Protein AF-A0A3P8J2L5-F1 (afdb_monomer)

Secondary structure (DSSP, 8-state):
----PPPPPPP-PPPP-------PPPHHHHHHHHHHHH------PPPPPPP------PPP--SEEEEESS-TTT---EEEE-HHHHH-HHHHHHTT--EEEEEETT------SEEPTT--TTSPP-EE-SSEEEEEEE-SSS---HHHHHHHHHHHHHHHHPPPPS-TT-------EEESSTHHHHT-----GGGT-TT---S--SHHHHHHHHHHHTT--GGGTTTTT-HHHHHHHHHHHHHHHHHHHHHHHH--

Organism: Raoultella terrigena (NCBI:txid577)

Nearest PDB structures (foldseek):
  4woh-assembly1_A  TM=5.699E-01  e=3.615E-04  Homo sapiens
  7c8s-assembly1_A  TM=5.791E-01  e=4.633E-04  Homo sapiens
  1g4w-assembly1_R  TM=4.884E-01  e=4.799E-01  Salmonella enterica subsp. enterica serovar Typhimurium
  7eoz-assembly1_A  TM=2.178E-01  e=3.712E+00  Oryza sativa Japonica Group

Mean predicted aligned error: 14.68 Å

pLDDT: mean 71.82, std 20.0, range [26.52, 94.19]

Foldseek 3Di:
DDDDDDDDDDDDDDDDPPPPDPPDDDPVVVVVVCCVVPVPDPDDPPDPDDPDDDDDPDDDWDQKFWLDACNDPQNATEIEGALVCVQDPVNCVVRLPAAEEEAAQPDDHDFCPDFDPPDDPVDDTDDDGSHHYHYLHDDLDDDDDLVSLLVVLVVVVCLSVDQDDPDPRCVGGTGYYYYNADSVLLNPDPPPVVVPDPDDPDPRPDSVSSQVSCCVRRVPDPSCSCSHRPPNVVVSSVSSVVVVVVVVVVVVVVVD

Radius of gyration: 29.71 Å; Cα contacts (8 Å, |Δi|>4): 296; chains: 1; bounding box: 86×38×103 Å

Sequence (256 aa):
MKQAARPAAFPIMPRPFSAVFPCWPPRRVLADKLSRATGIPLAAAPLPAAAEKSPTARYPRPPVSLIAEDFPGWGMNIYIGDSKGVSDTAQLAEHDIGIVINCAVNLDIDWVTMPEPGVAAHQLSHGSGPVRYYKLGLVDGDGNAPEMLHAGYQLMRSALLQQIPDKASYRNRKRGIFSSTVAAAAAARWRWWPIYAPGMPGTFPTLDDAIALIRDKRQLHPQEWYETPKPSLTRLAEYAIIRERAIATAEQHHEQ

Structure (mmCIF, N/CA/C/O backbone):
data_AF-A0A3P8J2L5-F1
#
_entry.id   AF-A0A3P8J2L5-F1
#
loop_
_atom_site.group_PDB
_atom_site.id
_atom_site.type_symbol
_atom_site.label_atom_id
_atom_site.label_alt_id
_atom_site.label_comp_id
_atom_site.label_asym_id
_atom_site.label_entity_id
_atom_site.label_seq_id
_atom_site.pdbx_PDB_ins_code
_atom_site.Cartn_x
_atom_site.Cartn_y
_atom_site.Cartn_z
_atom_site.occupancy
_atom_site.B_iso_or_equiv
_atom_site.auth_seq_id
_atom_site.auth_comp_id
_atom_site.auth_asym_id
_atom_site.auth_atom_id
_atom_site.pdbx_PDB_model_num
ATOM 1 N N . MET A 1 1 ? 41.279 -18.017 -80.750 1.00 45.78 1 MET A N 1
ATOM 2 C CA . MET A 1 1 ? 42.634 -18.448 -80.338 1.00 45.78 1 MET A CA 1
ATOM 3 C C . MET A 1 1 ? 43.532 -17.231 -80.186 1.00 45.78 1 MET A C 1
ATOM 5 O O . MET A 1 1 ? 43.921 -16.655 -81.189 1.00 45.78 1 MET A O 1
ATOM 9 N N . LYS A 1 2 ? 43.808 -16.826 -78.944 1.00 38.47 2 LYS A N 1
ATOM 10 C CA . LYS A 1 2 ? 45.023 -16.118 -78.510 1.00 38.47 2 LYS A CA 1
ATOM 11 C C . LYS A 1 2 ? 45.034 -16.188 -76.981 1.00 38.47 2 LYS A C 1
ATOM 13 O O . LYS A 1 2 ? 44.220 -15.566 -76.311 1.00 38.47 2 LYS A O 1
ATOM 18 N N . GLN A 1 3 ? 45.878 -17.082 -76.481 1.00 35.38 3 GLN A N 1
ATOM 19 C CA . GLN A 1 3 ? 46.202 -17.290 -75.075 1.00 35.38 3 GLN A CA 1
ATOM 20 C C . GLN A 1 3 ? 47.024 -16.083 -74.609 1.00 35.38 3 GLN A C 1
ATOM 22 O O . GLN A 1 3 ? 48.027 -15.757 -75.241 1.00 35.38 3 GLN A O 1
ATOM 27 N N . ALA A 1 4 ? 46.611 -15.426 -73.528 1.00 38.47 4 ALA A N 1
ATOM 28 C CA . ALA A 1 4 ? 47.435 -14.453 -72.820 1.00 38.47 4 ALA A CA 1
ATOM 29 C C . ALA A 1 4 ? 47.525 -14.878 -71.354 1.00 38.47 4 ALA A C 1
ATOM 31 O O . ALA A 1 4 ? 46.522 -15.187 -70.709 1.00 38.47 4 ALA A O 1
ATOM 32 N N . ALA A 1 5 ? 48.766 -14.989 -70.901 1.00 40.44 5 ALA A N 1
ATOM 33 C CA . ALA A 1 5 ? 49.194 -15.640 -69.681 1.00 40.44 5 ALA A CA 1
ATOM 34 C C . ALA A 1 5 ? 48.732 -14.917 -68.408 1.00 40.44 5 ALA A C 1
ATOM 36 O O . ALA A 1 5 ? 48.727 -13.690 -68.323 1.00 40.44 5 ALA A O 1
ATOM 37 N N . ARG A 1 6 ? 48.407 -15.724 -67.394 1.00 44.28 6 ARG A N 1
ATOM 38 C CA . ARG A 1 6 ? 48.275 -15.314 -65.993 1.00 44.28 6 ARG A CA 1
ATOM 39 C C . ARG A 1 6 ? 49.655 -14.914 -65.450 1.00 44.28 6 ARG A C 1
ATOM 41 O O . ARG A 1 6 ? 50.584 -15.706 -65.616 1.00 44.28 6 ARG A O 1
ATOM 48 N N . PRO A 1 7 ? 49.815 -13.771 -64.762 1.00 41.78 7 PRO A N 1
ATOM 49 C CA . PRO A 1 7 ? 51.026 -13.523 -63.997 1.00 41.78 7 PRO A CA 1
ATOM 50 C C . PRO A 1 7 ? 51.029 -14.344 -62.700 1.00 41.78 7 PRO A C 1
ATOM 52 O O . PRO A 1 7 ? 49.993 -14.610 -62.088 1.00 41.78 7 PRO A O 1
ATOM 55 N N . ALA A 1 8 ? 52.235 -14.782 -62.351 1.00 39.38 8 ALA A N 1
ATOM 56 C CA . ALA A 1 8 ? 52.570 -15.748 -61.321 1.00 39.38 8 ALA A CA 1
ATOM 57 C C . ALA A 1 8 ? 52.197 -15.304 -59.896 1.00 39.38 8 ALA A C 1
ATOM 59 O O . ALA A 1 8 ? 52.298 -14.134 -59.529 1.00 39.38 8 ALA A O 1
ATOM 60 N N . ALA A 1 9 ? 51.813 -16.295 -59.091 1.00 37.41 9 ALA A N 1
ATOM 61 C CA . ALA A 1 9 ? 51.615 -16.179 -57.657 1.00 37.41 9 ALA A CA 1
ATOM 62 C C . ALA A 1 9 ? 52.953 -15.893 -56.953 1.00 37.41 9 ALA A C 1
ATOM 64 O O . ALA A 1 9 ? 53.902 -16.668 -57.065 1.00 37.41 9 ALA A O 1
ATOM 65 N N . PHE A 1 10 ? 53.013 -14.785 -56.215 1.00 35.09 10 PHE A N 1
ATOM 66 C CA . PHE A 1 10 ? 54.087 -14.510 -55.263 1.00 35.09 10 PHE A CA 1
ATOM 67 C C . PHE A 1 10 ? 53.886 -15.338 -53.980 1.00 35.09 10 PHE A C 1
ATOM 69 O O . PHE A 1 10 ? 52.746 -15.490 -53.530 1.00 35.09 10 PHE A O 1
ATOM 76 N N . PRO A 1 11 ? 54.961 -15.859 -53.361 1.00 36.72 11 PRO A N 1
ATOM 77 C CA . PRO A 1 11 ? 54.860 -16.659 -52.149 1.00 36.72 11 PRO A CA 1
ATOM 78 C C . PRO A 1 11 ? 54.484 -15.778 -50.950 1.00 36.72 11 PRO A C 1
ATOM 80 O O . PRO A 1 11 ? 55.189 -14.830 -50.602 1.00 36.72 11 PRO A O 1
ATOM 83 N N . ILE A 1 12 ? 53.370 -16.112 -50.299 1.00 41.34 12 ILE A N 1
ATOM 84 C CA . ILE A 1 12 ? 52.959 -15.528 -49.020 1.00 41.34 12 ILE A CA 1
ATOM 85 C C . ILE A 1 12 ? 53.832 -16.164 -47.930 1.00 41.34 12 ILE A C 1
ATOM 87 O O . ILE A 1 12 ? 53.554 -17.267 -47.466 1.00 41.34 12 ILE A O 1
ATOM 91 N N . MET A 1 13 ? 54.906 -15.481 -47.528 1.00 36.00 13 MET A N 1
ATOM 92 C CA . MET A 1 13 ? 55.553 -15.747 -46.240 1.00 36.00 13 MET A CA 1
ATOM 93 C C . MET A 1 13 ? 54.738 -15.104 -45.106 1.00 36.00 13 MET A C 1
ATOM 95 O O . MET A 1 13 ? 54.254 -13.978 -45.271 1.00 36.00 13 MET A O 1
ATOM 99 N N . PRO A 1 14 ? 54.614 -15.758 -43.937 1.00 37.88 14 PRO A N 1
ATOM 100 C CA . PRO A 1 14 ? 53.919 -15.184 -42.797 1.00 37.88 14 PRO A CA 1
ATOM 101 C C . PRO A 1 14 ? 54.774 -14.063 -42.196 1.00 37.88 14 PRO A C 1
ATOM 103 O O . PRO A 1 14 ? 55.879 -14.294 -41.708 1.00 37.88 14 PRO A O 1
ATOM 106 N N . ARG A 1 15 ? 54.268 -12.827 -42.224 1.00 36.34 15 ARG A N 1
ATOM 107 C CA . ARG A 1 15 ? 54.829 -11.740 -41.414 1.00 36.34 15 ARG A CA 1
ATOM 108 C C . ARG A 1 15 ? 54.311 -11.887 -39.979 1.00 36.34 15 ARG A C 1
ATOM 110 O O . ARG A 1 15 ? 53.101 -12.049 -39.811 1.00 36.34 15 ARG A O 1
ATOM 117 N N . PRO A 1 16 ? 55.163 -11.800 -38.945 1.00 36.53 16 PRO A N 1
ATOM 118 C CA . PRO A 1 16 ? 54.684 -11.736 -37.574 1.00 36.53 16 PRO A CA 1
ATOM 119 C C . PRO A 1 16 ? 53.906 -10.429 -37.373 1.00 36.53 16 PRO A C 1
ATOM 121 O O . PRO A 1 16 ? 54.414 -9.334 -37.616 1.00 36.53 16 PRO A O 1
ATOM 124 N N . PHE A 1 17 ? 52.652 -10.558 -36.947 1.00 37.56 17 PHE A N 1
ATOM 125 C CA . PHE A 1 17 ? 51.811 -9.453 -36.500 1.00 37.56 17 PHE A CA 1
ATOM 126 C C . PHE A 1 17 ? 52.422 -8.868 -35.215 1.00 37.56 17 PHE A C 1
ATOM 128 O O . PHE A 1 17 ? 52.184 -9.362 -34.119 1.00 37.56 17 PHE A O 1
ATOM 135 N N . SER A 1 18 ? 53.234 -7.821 -35.345 1.00 40.84 18 SER A N 1
ATOM 136 C CA . SER A 1 18 ? 53.554 -6.917 -34.238 1.00 40.84 18 SER A CA 1
ATOM 137 C C . SER A 1 18 ? 52.686 -5.675 -34.400 1.00 40.84 18 SER A C 1
ATOM 139 O O . SER A 1 18 ? 53.088 -4.674 -34.994 1.00 40.84 18 SER A O 1
ATOM 141 N N . ALA A 1 19 ? 51.439 -5.771 -33.941 1.00 36.69 19 ALA A N 1
ATOM 142 C CA . ALA A 1 19 ? 50.624 -4.592 -33.707 1.00 36.69 19 ALA A CA 1
ATOM 143 C C . ALA A 1 19 ? 51.120 -3.957 -32.404 1.00 36.69 19 ALA A C 1
ATOM 145 O O . ALA A 1 19 ? 50.827 -4.437 -31.309 1.00 36.69 19 ALA A O 1
ATOM 146 N N . VAL A 1 20 ? 51.906 -2.890 -32.532 1.00 37.56 20 VAL A N 1
ATOM 147 C CA . VAL A 1 20 ? 52.222 -1.992 -31.422 1.00 37.56 20 VAL A CA 1
ATOM 148 C C . VAL A 1 20 ? 50.912 -1.318 -31.015 1.00 37.56 20 VAL A C 1
ATOM 150 O O . VAL A 1 20 ? 50.476 -0.349 -31.631 1.00 37.56 20 VAL A O 1
ATOM 153 N N . PHE A 1 21 ? 50.245 -1.869 -30.003 1.00 35.62 21 PHE A N 1
ATOM 154 C CA . PHE A 1 21 ? 49.168 -1.169 -29.316 1.00 35.62 21 PHE A CA 1
ATOM 155 C C . PHE A 1 21 ? 49.762 0.09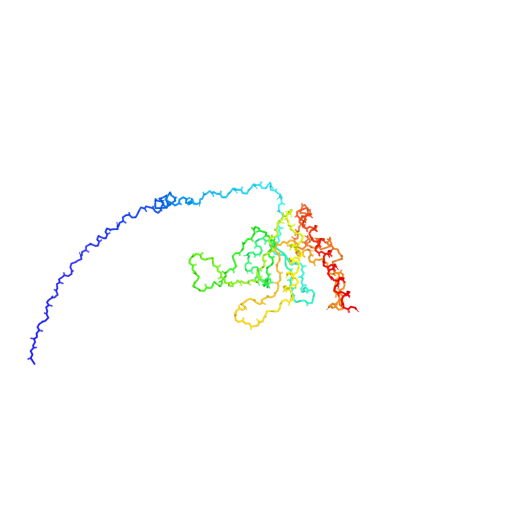4 -28.678 1.00 35.62 21 PHE A C 1
ATOM 157 O O . PHE A 1 21 ? 50.757 -0.019 -27.955 1.00 35.62 21 PHE A O 1
ATOM 164 N N . PRO A 1 22 ? 49.189 1.295 -28.878 1.00 39.75 22 PRO A N 1
ATOM 165 C CA . PRO A 1 22 ? 49.510 2.399 -27.994 1.00 39.75 22 PRO A CA 1
ATOM 166 C C . PRO A 1 22 ? 49.107 1.956 -26.587 1.00 39.75 22 PRO A C 1
ATOM 168 O O . PRO A 1 22 ? 47.957 1.585 -26.347 1.00 39.75 22 PRO A O 1
ATOM 171 N N . CYS A 1 23 ? 50.079 1.916 -25.679 1.00 38.56 23 CYS A N 1
ATOM 172 C CA . CYS A 1 23 ? 49.869 1.559 -24.286 1.00 38.56 23 CYS A CA 1
ATOM 173 C C . CYS A 1 23 ? 48.896 2.581 -23.687 1.00 38.56 23 CYS A C 1
ATOM 175 O O . CYS A 1 23 ? 49.287 3.693 -23.324 1.00 38.56 23 CYS A O 1
ATOM 177 N N . TRP A 1 24 ? 47.602 2.253 -23.667 1.00 39.25 24 TRP A N 1
ATOM 178 C CA . TRP A 1 24 ? 46.630 3.070 -22.963 1.00 39.25 24 TRP A CA 1
ATOM 179 C C . TRP A 1 24 ? 47.016 3.037 -21.486 1.00 39.25 24 TRP A C 1
ATOM 181 O O . TRP A 1 24 ? 47.255 1.952 -20.945 1.00 39.25 24 TRP A O 1
ATOM 191 N N . PRO A 1 25 ? 47.107 4.196 -20.816 1.00 48.09 25 PRO A N 1
ATOM 192 C CA . PRO A 1 25 ? 47.415 4.202 -19.402 1.00 48.09 25 PRO A CA 1
ATOM 193 C C . PRO A 1 25 ? 46.338 3.384 -18.668 1.00 48.09 25 PRO A C 1
ATOM 195 O O . PRO A 1 25 ? 45.173 3.395 -19.085 1.00 48.09 25 PRO A O 1
ATOM 198 N N . PRO A 1 26 ? 46.694 2.653 -17.596 1.00 50.75 26 PRO A N 1
ATOM 199 C CA . PRO A 1 26 ? 45.737 1.835 -16.858 1.00 50.75 26 PRO A CA 1
ATOM 200 C C . PRO A 1 26 ? 44.510 2.682 -16.506 1.00 50.75 26 PRO A C 1
ATOM 202 O O . PRO A 1 26 ? 44.670 3.833 -16.104 1.00 50.75 26 PRO A O 1
ATOM 205 N N . ARG A 1 27 ? 43.291 2.139 -16.676 1.00 51.16 27 ARG A N 1
ATOM 206 C CA . ARG A 1 27 ? 42.001 2.877 -16.643 1.00 51.16 27 ARG A CA 1
ATOM 207 C C . ARG A 1 27 ? 41.858 3.885 -15.487 1.00 51.16 27 ARG A C 1
ATOM 209 O O . ARG A 1 27 ? 41.189 4.899 -15.647 1.00 51.16 27 ARG A O 1
ATOM 216 N N . ARG A 1 28 ? 42.529 3.647 -14.355 1.00 54.56 28 ARG A N 1
ATOM 217 C CA . ARG A 1 28 ? 42.609 4.564 -13.204 1.00 54.56 28 ARG A CA 1
ATOM 218 C C . ARG A 1 28 ? 43.323 5.891 -13.497 1.00 54.56 28 ARG A C 1
ATOM 220 O O . ARG A 1 28 ? 42.862 6.933 -13.061 1.00 54.56 28 ARG A O 1
ATOM 227 N N . VAL A 1 29 ? 44.397 5.882 -14.281 1.00 59.44 29 VAL A N 1
ATOM 228 C CA . VAL A 1 29 ? 45.206 7.077 -14.586 1.00 59.44 29 VAL A CA 1
ATOM 229 C C . VAL A 1 29 ? 44.467 8.031 -15.527 1.00 59.44 29 VAL A C 1
ATOM 231 O O . VAL A 1 29 ? 44.599 9.248 -15.401 1.00 59.44 29 VAL A O 1
ATOM 234 N N . LEU A 1 30 ? 43.672 7.502 -16.465 1.00 62.12 30 LEU A N 1
ATOM 235 C CA . LEU A 1 30 ? 42.822 8.325 -17.330 1.00 62.12 30 LEU A CA 1
ATOM 236 C C . LEU A 1 30 ? 41.669 8.955 -16.532 1.00 62.12 30 LEU A C 1
ATOM 238 O O . LEU A 1 30 ? 41.361 10.130 -16.719 1.00 62.12 30 LEU A O 1
ATOM 242 N N . ALA A 1 31 ? 41.091 8.191 -15.602 1.00 57.84 31 ALA A N 1
ATOM 243 C CA . ALA A 1 31 ? 40.017 8.638 -14.724 1.00 57.84 31 ALA A CA 1
ATOM 244 C C . ALA A 1 31 ? 40.475 9.763 -13.769 1.00 57.84 31 ALA A C 1
ATOM 246 O O . ALA A 1 31 ? 39.812 10.795 -13.677 1.00 57.84 31 ALA A O 1
ATOM 247 N N . ASP A 1 32 ? 41.656 9.637 -13.154 1.00 61.88 32 ASP A N 1
ATOM 248 C CA . ASP A 1 32 ? 42.221 10.677 -12.279 1.00 61.88 32 ASP A CA 1
ATOM 249 C C . ASP A 1 32 ? 42.536 11.978 -13.027 1.00 61.88 32 ASP A C 1
ATOM 251 O O . ASP A 1 32 ? 42.323 13.075 -12.503 1.00 61.88 32 ASP A O 1
ATOM 255 N N . LYS A 1 33 ? 43.021 11.879 -14.272 1.00 71.00 33 LYS A N 1
ATOM 256 C CA . LYS A 1 33 ? 43.271 13.056 -15.117 1.00 71.00 33 LYS A CA 1
ATOM 257 C C . LYS A 1 33 ? 41.973 13.770 -15.497 1.00 71.00 33 LYS A C 1
ATOM 259 O O . LYS A 1 33 ? 41.943 14.997 -15.461 1.00 71.00 33 LYS A O 1
ATOM 264 N N . LEU A 1 34 ? 40.907 13.027 -15.805 1.00 61.75 34 LEU A N 1
ATOM 265 C CA . LEU A 1 34 ? 39.588 13.599 -16.095 1.00 61.75 34 LEU A CA 1
ATOM 266 C C . LEU A 1 34 ? 38.965 14.275 -14.866 1.00 61.75 34 LEU A C 1
ATOM 268 O O . LEU A 1 34 ? 38.455 15.386 -14.983 1.00 61.75 34 LEU A O 1
ATOM 272 N N . SER A 1 35 ? 39.053 13.644 -13.693 1.00 65.88 35 SER A N 1
ATOM 273 C CA . SER A 1 35 ? 38.568 14.199 -12.419 1.00 65.88 35 SER A CA 1
ATOM 274 C C . SER A 1 35 ? 39.226 15.550 -12.107 1.00 65.88 35 SER A C 1
ATOM 276 O O . SER A 1 35 ? 38.545 16.541 -11.847 1.00 65.88 35 SER A O 1
ATOM 278 N N . ARG A 1 36 ? 40.555 15.644 -12.259 1.00 69.25 36 ARG A N 1
ATOM 279 C CA . ARG A 1 36 ? 41.297 16.903 -12.055 1.00 69.25 36 ARG A CA 1
ATOM 280 C C . ARG A 1 36 ? 40.993 17.971 -13.104 1.00 69.25 36 ARG A C 1
ATOM 282 O O . ARG A 1 36 ? 40.958 19.145 -12.762 1.00 69.25 36 ARG A O 1
ATOM 289 N N . ALA A 1 37 ? 40.797 17.580 -14.363 1.00 70.25 37 ALA A N 1
ATOM 290 C CA . ALA A 1 37 ? 40.530 18.520 -15.451 1.00 70.25 37 ALA A CA 1
ATOM 291 C C . ALA A 1 37 ? 39.102 19.090 -15.419 1.00 70.25 37 ALA A C 1
ATOM 293 O O . ALA A 1 37 ? 38.878 20.196 -15.898 1.00 70.25 37 ALA A O 1
ATOM 294 N N . THR A 1 38 ? 38.143 18.337 -14.874 1.00 72.12 38 THR A N 1
ATOM 295 C CA . THR A 1 38 ? 36.716 18.705 -14.876 1.00 72.12 38 THR A CA 1
ATOM 296 C C . THR A 1 38 ? 36.209 19.200 -13.524 1.00 72.12 38 THR A C 1
ATOM 298 O O . THR A 1 38 ? 35.130 19.779 -13.461 1.00 72.12 38 THR A O 1
ATOM 301 N N . GLY A 1 39 ? 36.957 18.970 -12.439 1.00 57.00 39 GLY A N 1
ATOM 302 C CA . GLY A 1 39 ? 36.522 19.295 -11.078 1.00 57.00 39 GLY A CA 1
ATOM 303 C C . GLY A 1 39 ? 35.388 18.403 -10.560 1.00 57.00 39 GLY A C 1
ATOM 304 O O . GLY A 1 39 ? 34.843 18.678 -9.495 1.00 57.00 39 GLY A O 1
ATOM 305 N N . ILE A 1 40 ? 35.029 17.340 -11.290 1.00 57.62 40 ILE A N 1
ATOM 306 C CA . ILE A 1 40 ? 33.980 16.394 -10.907 1.00 57.62 40 ILE A CA 1
ATOM 307 C C . ILE A 1 40 ? 34.638 15.232 -10.147 1.00 57.62 40 ILE A C 1
ATOM 309 O O . ILE A 1 40 ? 35.383 14.457 -10.755 1.00 57.62 40 ILE A O 1
ATOM 313 N N . PRO A 1 41 ? 34.389 15.074 -8.834 1.00 54.06 41 PRO A N 1
ATOM 314 C CA . PRO A 1 41 ? 34.971 13.980 -8.071 1.00 54.06 41 PRO A CA 1
ATOM 315 C C . PRO A 1 41 ? 34.412 12.633 -8.547 1.00 54.06 41 PRO A C 1
ATOM 317 O O . PRO A 1 41 ? 33.200 12.434 -8.622 1.00 54.06 41 PRO A O 1
ATOM 320 N N . LEU A 1 42 ? 35.300 11.676 -8.823 1.00 56.19 42 LEU A N 1
ATOM 321 C CA . LEU A 1 42 ? 34.930 10.269 -8.989 1.00 56.19 42 LEU A CA 1
ATOM 322 C C . LEU A 1 42 ? 34.524 9.727 -7.613 1.00 56.19 42 LEU A C 1
ATOM 324 O O . LEU A 1 42 ? 35.374 9.411 -6.782 1.00 56.19 42 LEU A O 1
ATOM 328 N N . ALA A 1 43 ? 33.224 9.706 -7.337 1.00 52.03 43 ALA A N 1
ATOM 329 C CA . ALA A 1 43 ? 32.698 9.347 -6.030 1.00 52.03 43 ALA A CA 1
ATOM 330 C C . ALA A 1 43 ? 32.989 7.880 -5.675 1.00 52.03 43 ALA A C 1
ATOM 332 O O . ALA A 1 43 ? 32.485 6.956 -6.309 1.00 52.03 43 ALA A O 1
ATOM 333 N N . ALA A 1 44 ? 33.742 7.687 -4.597 1.00 50.03 44 ALA A N 1
ATOM 334 C CA . ALA A 1 44 ? 33.557 6.574 -3.675 1.00 50.03 44 ALA A CA 1
ATOM 335 C C . ALA A 1 44 ? 33.995 7.013 -2.269 1.00 50.03 44 ALA A C 1
ATOM 337 O O . ALA A 1 44 ? 34.860 6.400 -1.650 1.00 50.03 44 ALA A O 1
ATOM 338 N N . ALA A 1 45 ? 33.410 8.100 -1.758 1.00 45.53 45 ALA A N 1
ATOM 339 C CA . ALA A 1 45 ? 33.223 8.164 -0.316 1.00 45.53 45 ALA A CA 1
ATOM 340 C C . ALA A 1 45 ? 32.120 7.140 -0.002 1.00 45.53 45 ALA A C 1
ATOM 342 O O . ALA A 1 45 ? 31.057 7.219 -0.629 1.00 45.53 45 ALA A O 1
ATOM 343 N N . PRO A 1 46 ? 32.349 6.156 0.885 1.00 46.75 46 PRO A N 1
ATOM 344 C CA . PRO A 1 46 ? 31.264 5.320 1.368 1.00 46.75 46 PRO A CA 1
ATOM 345 C C . PRO A 1 46 ? 30.176 6.252 1.893 1.00 46.75 46 PRO A C 1
ATOM 347 O O . PRO A 1 46 ? 30.479 7.202 2.621 1.00 46.75 46 PRO A O 1
ATOM 350 N N . LEU A 1 47 ? 28.922 5.999 1.511 1.00 45.50 47 LEU A N 1
ATOM 351 C CA . LEU A 1 47 ? 27.789 6.590 2.217 1.00 45.50 47 LEU A CA 1
ATOM 352 C C . LEU A 1 47 ? 28.041 6.387 3.719 1.00 45.50 47 LEU A C 1
ATOM 354 O O . LEU A 1 47 ? 28.479 5.289 4.088 1.00 45.50 47 LEU A O 1
ATOM 358 N N . PRO A 1 48 ? 27.839 7.409 4.572 1.00 41.81 48 PRO A N 1
ATOM 359 C CA . PRO A 1 48 ? 28.025 7.236 6.002 1.00 41.81 48 PRO A CA 1
ATOM 360 C C . PRO A 1 48 ? 27.228 6.005 6.420 1.00 41.81 48 PRO A C 1
ATOM 362 O O . PRO A 1 48 ? 26.039 5.902 6.103 1.00 41.81 48 PRO A O 1
ATOM 365 N N . ALA A 1 49 ? 27.915 5.044 7.044 1.00 50.25 49 ALA A N 1
ATOM 366 C CA . ALA A 1 49 ? 27.270 3.856 7.569 1.00 50.25 49 ALA A CA 1
ATOM 367 C C . ALA A 1 49 ? 26.083 4.335 8.405 1.00 50.25 49 ALA A C 1
ATOM 369 O O . ALA A 1 49 ? 26.249 5.179 9.291 1.00 50.25 49 ALA A O 1
ATOM 370 N N . ALA A 1 50 ? 24.884 3.868 8.051 1.00 49.88 50 ALA A N 1
ATOM 371 C CA . ALA A 1 50 ? 23.696 4.152 8.833 1.00 49.88 50 ALA A CA 1
ATOM 372 C C . ALA A 1 50 ? 24.034 3.821 10.287 1.00 49.88 50 ALA A C 1
ATOM 374 O O . ALA A 1 50 ? 24.514 2.719 10.555 1.00 49.88 50 ALA A O 1
ATOM 375 N N . ALA A 1 51 ? 23.857 4.791 11.188 1.00 43.41 51 ALA A N 1
ATOM 376 C CA . ALA A 1 51 ? 24.134 4.602 12.602 1.00 43.41 51 ALA A CA 1
ATOM 377 C C . ALA A 1 51 ? 23.500 3.281 13.054 1.00 43.41 51 ALA A C 1
ATOM 379 O O . ALA A 1 51 ? 22.302 3.067 12.833 1.00 43.41 51 ALA A O 1
ATOM 380 N N . GLU A 1 52 ? 24.314 2.384 13.615 1.00 35.69 52 GLU A N 1
ATOM 381 C CA . GLU A 1 52 ? 23.848 1.096 14.115 1.00 35.69 52 GLU A CA 1
ATOM 382 C C . GLU A 1 52 ? 22.786 1.358 15.184 1.00 35.69 52 GLU A C 1
ATOM 384 O O . GLU A 1 52 ? 23.078 1.751 16.314 1.00 35.69 52 GLU A O 1
ATOM 389 N N . LYS A 1 53 ? 21.516 1.175 14.809 1.00 41.22 53 LYS A N 1
ATOM 390 C CA . LYS A 1 53 ? 20.436 1.053 15.782 1.00 41.22 53 LYS A CA 1
ATOM 391 C C . LYS A 1 53 ? 20.769 -0.156 16.643 1.00 41.22 53 LYS A C 1
ATOM 393 O O . LYS A 1 53 ? 20.953 -1.249 16.107 1.00 41.22 53 LYS A O 1
ATOM 398 N N . SER A 1 54 ? 20.833 0.046 17.959 1.00 40.12 54 SER A N 1
ATOM 399 C CA . SER A 1 54 ? 20.929 -1.039 18.935 1.00 40.12 54 SER A CA 1
ATOM 400 C C . SER A 1 54 ? 19.936 -2.147 18.563 1.00 40.12 54 SER A C 1
ATOM 402 O O . SER A 1 54 ? 18.810 -1.816 18.176 1.00 40.12 54 SER A O 1
ATOM 404 N N . PRO A 1 55 ? 20.325 -3.432 18.623 1.00 43.69 55 PRO A N 1
ATOM 405 C CA . PRO A 1 55 ? 19.485 -4.516 18.142 1.00 43.69 55 PRO A CA 1
ATOM 406 C C . PRO A 1 55 ? 18.264 -4.645 19.053 1.00 43.69 55 PRO A C 1
ATOM 408 O O . PRO A 1 55 ? 18.296 -5.327 20.074 1.00 43.69 55 PRO A O 1
ATOM 411 N N . THR A 1 56 ? 17.167 -3.986 18.689 1.00 58.03 56 THR A N 1
ATOM 412 C CA . THR A 1 56 ? 15.848 -4.393 19.152 1.00 58.03 56 THR A CA 1
ATOM 413 C C . THR A 1 56 ? 15.623 -5.803 18.628 1.00 58.03 56 THR A C 1
ATOM 415 O O . THR A 1 56 ? 15.800 -6.070 17.436 1.00 58.03 56 THR A O 1
ATOM 418 N N . ALA A 1 57 ? 15.313 -6.732 19.532 1.00 63.62 57 ALA A N 1
ATOM 419 C CA . ALA A 1 57 ? 15.006 -8.109 19.179 1.00 63.62 57 ALA A CA 1
ATOM 420 C C . ALA A 1 57 ? 13.875 -8.111 18.139 1.00 63.62 57 ALA A C 1
ATOM 422 O O . ALA A 1 57 ? 12.734 -7.781 18.453 1.00 63.62 57 ALA A O 1
ATOM 423 N N . ARG A 1 58 ? 14.206 -8.423 16.881 1.00 70.06 58 ARG A N 1
ATOM 424 C CA . ARG A 1 58 ? 13.222 -8.563 15.806 1.00 70.06 58 ARG A CA 1
ATOM 425 C C . ARG A 1 58 ? 12.730 -9.993 15.787 1.00 70.06 58 ARG A C 1
ATOM 427 O O . ARG A 1 58 ? 13.522 -10.919 15.608 1.00 70.06 58 ARG A O 1
ATOM 434 N N . TYR A 1 59 ? 11.426 -10.155 15.941 1.00 83.12 59 TYR A N 1
ATOM 435 C CA . TYR A 1 59 ? 10.794 -11.463 15.913 1.00 83.12 59 TYR A CA 1
ATOM 436 C C . TYR A 1 59 ? 10.551 -11.893 14.457 1.00 83.12 59 TYR A C 1
ATOM 438 O O . TYR A 1 59 ? 10.202 -11.052 13.618 1.00 83.12 59 TYR A O 1
ATOM 446 N N . PRO A 1 60 ? 10.774 -13.176 14.115 1.00 85.56 60 PRO A N 1
ATOM 447 C CA . PRO A 1 60 ? 10.517 -13.671 12.770 1.00 85.56 60 PRO A CA 1
ATOM 448 C C . PRO A 1 60 ? 9.023 -13.559 12.452 1.00 85.56 60 PRO A C 1
ATOM 450 O O . PRO A 1 60 ? 8.176 -13.854 13.289 1.00 85.56 60 PRO A O 1
ATOM 453 N N . ARG A 1 61 ? 8.709 -13.140 11.227 1.00 85.06 61 ARG A N 1
ATOM 454 C CA . ARG A 1 61 ? 7.343 -13.020 10.708 1.00 85.06 61 ARG A CA 1
ATOM 455 C C . ARG A 1 61 ? 7.332 -13.290 9.206 1.00 85.06 61 ARG A C 1
ATOM 457 O O . ARG A 1 61 ? 8.371 -13.102 8.564 1.00 85.06 61 ARG A O 1
ATOM 464 N N . PRO A 1 62 ? 6.188 -13.695 8.632 1.00 87.31 62 PRO A N 1
ATOM 465 C CA . PRO A 1 62 ? 6.065 -13.860 7.191 1.00 87.31 62 PRO A CA 1
ATOM 466 C C . PRO A 1 62 ? 6.460 -12.573 6.442 1.00 87.31 62 PRO A C 1
ATOM 468 O O . PRO A 1 62 ? 6.111 -11.476 6.895 1.00 87.31 62 PRO A O 1
ATOM 471 N N . PRO A 1 63 ? 7.160 -12.659 5.299 1.00 88.00 63 PRO A N 1
ATOM 472 C CA . PRO A 1 63 ? 7.494 -11.478 4.498 1.00 88.00 63 PRO A CA 1
ATOM 473 C C . PRO A 1 63 ? 6.246 -10.823 3.887 1.00 88.00 63 PRO A C 1
ATOM 475 O O . PRO A 1 63 ? 6.210 -9.603 3.732 1.00 88.00 63 PRO A O 1
ATOM 478 N N . VAL A 1 64 ? 5.194 -11.612 3.640 1.00 89.75 64 VAL A N 1
ATOM 479 C CA . VAL A 1 64 ? 3.868 -11.178 3.187 1.00 89.75 64 VAL A CA 1
ATOM 480 C C . VAL A 1 64 ? 2.809 -11.819 4.084 1.00 89.75 64 VAL A C 1
ATOM 482 O O . VAL A 1 64 ? 2.862 -13.016 4.355 1.00 89.75 64 VAL A O 1
ATOM 485 N N . SER A 1 65 ? 1.851 -11.024 4.554 1.00 88.62 65 SER A N 1
ATOM 486 C CA . SER A 1 65 ? 0.709 -11.465 5.357 1.00 88.62 65 SER A CA 1
ATOM 487 C C . SER A 1 65 ? -0.592 -11.056 4.688 1.00 88.62 65 SER A C 1
ATOM 489 O O . SER A 1 65 ? -0.773 -9.894 4.323 1.00 88.62 65 SER A O 1
ATOM 491 N N . LEU A 1 66 ? -1.521 -11.998 4.592 1.00 90.00 66 LEU A N 1
ATOM 492 C CA . LEU A 1 66 ? -2.894 -11.749 4.177 1.00 90.00 66 LEU A CA 1
ATOM 493 C C . LEU A 1 66 ? -3.663 -11.043 5.297 1.00 90.00 66 LEU A C 1
ATOM 495 O O . LEU A 1 66 ? -3.695 -11.515 6.433 1.00 90.00 66 LEU A O 1
ATOM 499 N N . ILE A 1 67 ? -4.267 -9.903 4.976 1.00 84.56 67 ILE A N 1
ATOM 500 C CA . ILE A 1 67 ? -5.034 -9.082 5.919 1.00 84.56 67 ILE A CA 1
ATOM 501 C C . ILE A 1 67 ? -6.529 -9.301 5.734 1.00 84.56 67 ILE A C 1
ATOM 503 O O . ILE A 1 67 ? -7.246 -9.487 6.715 1.00 84.56 67 ILE A O 1
ATOM 507 N N . ALA A 1 68 ? -6.980 -9.297 4.481 1.00 81.25 68 ALA A N 1
ATOM 508 C CA . ALA A 1 68 ? -8.370 -9.519 4.119 1.00 81.25 68 ALA A CA 1
ATOM 509 C C . ALA A 1 68 ? -8.445 -10.378 2.857 1.00 81.25 68 ALA A C 1
ATOM 511 O O . ALA A 1 68 ? -7.816 -10.059 1.845 1.00 81.25 68 ALA A O 1
ATOM 512 N N . GLU A 1 69 ? -9.214 -11.455 2.945 1.00 83.69 69 GLU A N 1
ATOM 513 C CA . GLU A 1 69 ? -9.628 -12.277 1.810 1.00 83.69 69 GLU A CA 1
ATOM 514 C C . GLU A 1 69 ? -10.882 -11.694 1.182 1.00 83.69 69 GLU A C 1
ATOM 516 O O . GLU A 1 69 ? -11.690 -11.111 1.907 1.00 83.69 69 GLU A O 1
ATOM 521 N N . ASP A 1 70 ? -11.011 -11.857 -0.140 1.00 78.12 70 ASP A N 1
ATOM 522 C CA . ASP A 1 70 ? -12.170 -11.427 -0.933 1.00 78.12 70 ASP A CA 1
ATOM 523 C C . ASP A 1 70 ? -12.746 -10.107 -0.416 1.00 78.12 70 ASP A C 1
ATOM 525 O O . ASP A 1 70 ? -13.872 -10.036 0.080 1.00 78.12 70 ASP A O 1
ATOM 529 N N . PHE A 1 71 ? -11.893 -9.075 -0.433 1.00 72.25 71 PHE A N 1
ATOM 530 C CA . PHE A 1 71 ? -12.179 -7.791 0.181 1.00 72.25 71 PHE A CA 1
ATOM 531 C C . PHE A 1 71 ? -13.588 -7.355 -0.236 1.00 72.25 71 PHE A C 1
ATOM 533 O O . PHE A 1 71 ? -13.811 -7.161 -1.441 1.00 72.25 71 PHE A O 1
ATOM 540 N N . PRO A 1 72 ? -14.542 -7.272 0.715 1.00 64.25 72 PRO A N 1
ATOM 541 C CA . PRO A 1 72 ? -15.955 -7.423 0.398 1.00 64.25 72 PRO A CA 1
ATOM 542 C C . PRO A 1 72 ? -16.417 -6.536 -0.758 1.00 64.25 72 PRO A C 1
ATOM 544 O O . PRO A 1 72 ? -16.251 -5.315 -0.734 1.00 64.25 72 PRO A O 1
ATOM 547 N N . GLY A 1 73 ? -16.987 -7.170 -1.784 1.00 67.69 73 GLY A N 1
ATOM 548 C CA . GLY A 1 73 ? -17.512 -6.501 -2.977 1.00 67.69 73 GLY A CA 1
ATOM 549 C C . GLY A 1 73 ? -16.501 -6.252 -4.101 1.00 67.69 73 GLY A C 1
ATOM 550 O O . GLY A 1 73 ? -16.898 -5.732 -5.142 1.00 67.69 73 GLY A O 1
ATOM 551 N N . TRP A 1 74 ? -15.228 -6.631 -3.937 1.00 73.31 74 TRP A N 1
ATOM 552 C CA . TRP A 1 74 ? -14.180 -6.367 -4.932 1.00 73.31 74 TRP A CA 1
ATOM 553 C C . TRP A 1 74 ? -13.530 -7.608 -5.545 1.00 73.31 74 TRP A C 1
ATOM 555 O O . TRP A 1 74 ? -12.917 -7.473 -6.610 1.00 73.31 74 TRP A O 1
ATOM 565 N N . GLY A 1 75 ? -13.662 -8.798 -4.945 1.00 76.88 75 GLY A N 1
ATOM 566 C CA . GLY A 1 75 ? -13.016 -10.005 -5.475 1.00 76.88 75 GLY A CA 1
ATOM 567 C C . GLY A 1 75 ? -11.491 -9.948 -5.376 1.00 76.88 75 GLY A C 1
ATOM 568 O O . GLY A 1 75 ? -10.803 -10.450 -6.261 1.00 76.88 75 GLY A O 1
ATOM 569 N N . MET A 1 76 ? -10.947 -9.233 -4.384 1.00 81.00 76 MET A N 1
ATOM 570 C CA . MET A 1 76 ? -9.516 -8.923 -4.286 1.00 81.00 76 MET A CA 1
ATOM 571 C C . MET A 1 76 ? -8.991 -9.180 -2.879 1.00 81.00 76 MET A C 1
ATOM 573 O O . MET A 1 76 ? -9.563 -8.701 -1.910 1.00 81.00 76 MET A O 1
ATOM 577 N N . ASN A 1 77 ? -7.850 -9.851 -2.762 1.00 86.69 77 ASN A N 1
ATOM 578 C CA . ASN A 1 77 ? -7.166 -10.008 -1.481 1.00 86.69 77 ASN A CA 1
ATOM 579 C C . ASN A 1 77 ? -6.301 -8.777 -1.164 1.00 86.69 77 ASN A C 1
ATOM 581 O O . ASN A 1 77 ? -5.729 -8.153 -2.069 1.00 86.69 77 ASN A O 1
ATOM 585 N N . ILE A 1 78 ? -6.191 -8.448 0.126 1.00 86.50 78 ILE A N 1
ATOM 586 C CA . ILE A 1 78 ? -5.326 -7.383 0.648 1.00 86.50 78 ILE A CA 1
ATOM 587 C C . ILE A 1 78 ? -4.192 -7.995 1.460 1.00 86.50 78 ILE A C 1
ATOM 589 O O . ILE A 1 78 ? -4.431 -8.697 2.444 1.00 86.50 78 ILE A O 1
ATOM 593 N N . TYR A 1 79 ? -2.963 -7.650 1.094 1.00 89.12 79 TYR A N 1
ATOM 594 C CA . TYR A 1 79 ? -1.746 -8.109 1.750 1.00 89.12 79 TYR A CA 1
ATOM 595 C C . TYR A 1 79 ? -0.942 -6.947 2.342 1.00 89.12 79 TYR A C 1
ATOM 597 O O . TYR A 1 79 ? -0.933 -5.837 1.803 1.00 89.12 79 TYR A O 1
ATOM 605 N N . ILE A 1 80 ? -0.216 -7.222 3.426 1.00 87.50 80 ILE A N 1
ATOM 606 C CA . ILE A 1 80 ? 0.816 -6.338 3.981 1.00 87.50 80 ILE A CA 1
ATOM 607 C C . ILE A 1 80 ? 2.117 -7.117 4.123 1.00 87.50 80 ILE A C 1
ATOM 609 O O . ILE A 1 80 ? 2.113 -8.255 4.588 1.00 87.50 80 ILE A O 1
ATOM 613 N N . GLY A 1 81 ? 3.242 -6.490 3.805 1.00 84.88 81 GLY A N 1
ATOM 614 C CA . GLY A 1 81 ? 4.551 -7.107 3.987 1.00 84.88 81 GLY A CA 1
ATOM 615 C C . GLY A 1 81 ? 5.668 -6.101 4.196 1.00 84.88 81 GLY A C 1
ATOM 616 O O . GLY A 1 81 ? 5.422 -4.911 4.380 1.00 84.88 81 GLY A O 1
ATOM 617 N N . ASP A 1 82 ? 6.897 -6.602 4.209 1.00 86.00 82 ASP A N 1
ATOM 618 C CA . ASP A 1 82 ? 8.107 -5.792 4.337 1.00 86.00 82 ASP A CA 1
ATOM 619 C C . ASP A 1 82 ? 8.826 -5.613 2.988 1.00 86.00 82 ASP A C 1
ATOM 621 O O . ASP A 1 82 ? 8.307 -5.977 1.929 1.00 86.00 82 ASP A O 1
ATOM 625 N N . SER A 1 83 ? 10.028 -5.027 3.020 1.00 86.88 83 SER A N 1
ATOM 626 C CA . SER A 1 83 ? 10.844 -4.813 1.822 1.00 86.88 83 SER A CA 1
ATOM 627 C C . SER A 1 83 ? 11.223 -6.112 1.104 1.00 86.88 83 SER A C 1
ATOM 629 O O . SER A 1 83 ? 11.396 -6.084 -0.112 1.00 86.88 83 SER A O 1
ATOM 631 N N . LYS A 1 84 ? 11.342 -7.241 1.815 1.00 89.50 84 LYS A N 1
ATOM 632 C CA . LYS A 1 84 ? 11.655 -8.542 1.209 1.00 89.50 84 LYS A CA 1
ATOM 633 C C . LYS A 1 84 ? 10.434 -9.091 0.484 1.00 89.50 84 LYS A C 1
ATOM 635 O O . LYS A 1 84 ? 10.549 -9.453 -0.676 1.00 89.50 84 LYS A O 1
ATOM 640 N N . GLY A 1 85 ? 9.269 -9.061 1.132 1.00 88.69 85 GLY A N 1
ATOM 641 C CA . GLY A 1 85 ? 8.025 -9.534 0.518 1.00 88.69 85 GLY A CA 1
ATOM 642 C C . GLY A 1 85 ? 7.630 -8.734 -0.721 1.00 88.69 85 GLY A C 1
ATOM 643 O O . GLY A 1 85 ? 7.251 -9.299 -1.740 1.00 88.69 85 GLY A O 1
ATOM 644 N N . VAL A 1 86 ? 7.770 -7.406 -0.670 1.00 88.81 86 VAL A N 1
ATOM 645 C CA . VAL A 1 86 ? 7.405 -6.550 -1.807 1.00 88.81 86 VAL A CA 1
ATOM 646 C C . VAL A 1 86 ? 8.390 -6.622 -2.969 1.00 88.81 86 VAL A C 1
ATOM 648 O O . VAL A 1 86 ? 8.018 -6.249 -4.068 1.00 88.81 86 VAL A O 1
ATOM 651 N N . SER A 1 87 ? 9.642 -7.029 -2.758 1.00 90.88 87 SER A N 1
ATOM 652 C CA . SER A 1 87 ? 10.638 -7.108 -3.840 1.00 90.88 87 SER A CA 1
ATOM 653 C C . SER A 1 87 ? 10.742 -8.502 -4.465 1.00 90.88 87 SER A C 1
ATOM 655 O O . SER A 1 87 ? 11.431 -8.673 -5.469 1.00 90.88 87 SER A O 1
ATOM 657 N N . ASP A 1 88 ? 10.029 -9.490 -3.922 1.00 92.81 88 ASP A N 1
ATOM 658 C CA . ASP A 1 88 ? 10.030 -10.862 -4.416 1.00 92.81 88 ASP A CA 1
ATOM 659 C C . ASP A 1 88 ? 8.915 -11.091 -5.447 1.00 92.81 88 ASP A C 1
ATOM 661 O O . ASP A 1 88 ? 7.754 -11.341 -5.125 1.00 92.81 88 ASP A O 1
ATOM 665 N N . THR A 1 89 ? 9.275 -11.041 -6.729 1.00 91.88 89 THR A N 1
ATOM 666 C CA . THR A 1 89 ? 8.317 -11.263 -7.826 1.00 91.88 89 THR A CA 1
ATOM 667 C C . THR A 1 89 ? 7.677 -12.654 -7.832 1.00 91.88 89 THR A C 1
ATOM 669 O O . THR A 1 89 ? 6.549 -12.780 -8.312 1.00 91.88 89 THR A O 1
ATOM 672 N N . ALA A 1 90 ? 8.346 -13.682 -7.298 1.00 92.31 90 ALA A N 1
ATOM 673 C CA . ALA A 1 90 ? 7.781 -15.025 -7.223 1.00 92.31 90 ALA A CA 1
ATOM 674 C C . ALA A 1 90 ? 6.686 -15.073 -6.155 1.00 92.31 90 ALA A C 1
ATOM 676 O O . ALA A 1 90 ? 5.588 -15.554 -6.426 1.00 92.31 90 ALA A O 1
ATOM 677 N N . GLN A 1 91 ? 6.945 -14.472 -4.992 1.00 91.25 91 GLN A N 1
ATOM 678 C CA . GLN A 1 91 ? 5.957 -14.369 -3.923 1.00 91.25 91 GLN A CA 1
ATOM 679 C C . GLN A 1 91 ? 4.747 -13.511 -4.325 1.00 91.25 91 GLN A C 1
ATOM 681 O O . GLN A 1 91 ? 3.602 -13.846 -4.018 1.00 91.25 91 GLN A O 1
ATOM 686 N N . LEU A 1 92 ? 4.977 -12.415 -5.053 1.00 92.06 92 LEU A N 1
ATOM 687 C CA . LEU A 1 92 ? 3.885 -11.600 -5.590 1.00 92.06 92 LEU A CA 1
ATOM 688 C C . LEU A 1 92 ? 3.031 -12.391 -6.585 1.00 92.06 92 LEU A C 1
ATOM 690 O O . LEU A 1 92 ? 1.807 -12.297 -6.547 1.00 92.06 92 LEU A O 1
ATOM 694 N N . ALA A 1 93 ? 3.655 -13.192 -7.451 1.00 91.25 93 ALA A N 1
ATOM 695 C CA . ALA A 1 93 ? 2.935 -14.037 -8.395 1.00 91.25 93 ALA A CA 1
ATOM 696 C C . ALA A 1 93 ? 2.141 -15.158 -7.701 1.00 91.25 93 ALA A C 1
ATOM 698 O O . ALA A 1 93 ? 1.007 -15.411 -8.104 1.00 91.25 93 ALA A O 1
ATOM 699 N N . GLU A 1 94 ? 2.705 -15.787 -6.664 1.00 92.25 94 GLU A N 1
ATOM 700 C CA . GLU A 1 94 ? 2.059 -16.842 -5.867 1.00 92.25 94 GLU A CA 1
ATOM 701 C C . GLU A 1 94 ? 0.749 -16.364 -5.225 1.00 92.25 94 GLU A C 1
ATOM 703 O O . GLU A 1 94 ? -0.248 -17.082 -5.221 1.00 92.25 94 GLU A O 1
ATOM 708 N N . HIS A 1 95 ? 0.728 -15.128 -4.729 1.00 90.75 95 HIS A N 1
ATOM 709 C CA . HIS A 1 95 ? -0.448 -14.520 -4.102 1.00 90.75 95 HIS A CA 1
ATOM 710 C C . HIS A 1 95 ? -1.351 -13.750 -5.083 1.00 90.75 95 HIS A C 1
ATOM 712 O O . HIS A 1 95 ? -2.245 -13.022 -4.652 1.00 90.75 95 HIS A O 1
ATOM 718 N N . ASP A 1 96 ? -1.098 -13.879 -6.388 1.00 90.44 96 ASP A N 1
ATOM 719 C CA . ASP A 1 96 ? -1.759 -13.131 -7.464 1.00 90.44 96 ASP A CA 1
ATOM 720 C C . ASP A 1 96 ? -1.794 -11.608 -7.231 1.00 90.44 96 ASP A C 1
ATOM 722 O O . ASP A 1 96 ? -2.754 -10.906 -7.538 1.00 90.44 96 ASP A O 1
A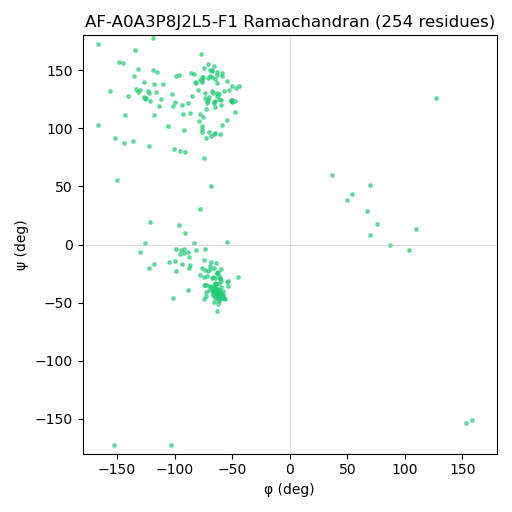TOM 726 N N . ILE A 1 97 ? -0.716 -11.056 -6.676 1.00 91.50 97 ILE A N 1
ATOM 727 C CA . ILE A 1 97 ? -0.602 -9.624 -6.416 1.00 91.50 97 ILE A CA 1
ATOM 728 C C . ILE A 1 97 ? -0.280 -8.900 -7.727 1.00 91.50 97 ILE A C 1
ATOM 730 O O . ILE A 1 97 ? 0.812 -9.013 -8.282 1.00 91.50 97 ILE A O 1
ATOM 734 N N . GLY A 1 98 ? -1.239 -8.106 -8.206 1.00 91.81 98 GLY A N 1
ATOM 735 C CA . GLY A 1 98 ? -1.091 -7.258 -9.393 1.00 91.81 98 GLY A CA 1
ATOM 736 C C . GLY A 1 98 ? -0.794 -5.788 -9.097 1.00 91.81 98 GLY A C 1
ATOM 737 O O . GLY A 1 98 ? -0.423 -5.048 -10.010 1.00 91.81 98 GLY A O 1
ATOM 738 N N . ILE A 1 99 ? -0.976 -5.342 -7.851 1.00 92.88 99 ILE A N 1
ATOM 739 C CA . ILE A 1 99 ? -0.841 -3.943 -7.432 1.00 92.88 99 ILE A CA 1
ATOM 740 C C . ILE A 1 99 ? 0.020 -3.858 -6.175 1.00 92.88 99 ILE A C 1
ATOM 742 O O . ILE A 1 99 ? -0.249 -4.537 -5.188 1.00 92.88 99 ILE A O 1
ATOM 746 N N . VAL A 1 100 ? 1.005 -2.963 -6.186 1.00 93.06 100 VAL A N 1
ATOM 747 C CA . VAL A 1 100 ? 1.855 -2.657 -5.034 1.00 93.06 100 VAL A CA 1
ATOM 748 C C . VAL A 1 100 ? 1.732 -1.178 -4.691 1.00 93.06 100 VAL A C 1
ATOM 750 O O . VAL A 1 100 ? 2.022 -0.317 -5.518 1.00 93.06 100 VAL A O 1
ATOM 753 N N . ILE A 1 101 ? 1.355 -0.886 -3.448 1.00 91.94 101 ILE A N 1
ATOM 754 C CA . ILE A 1 101 ? 1.404 0.456 -2.864 1.00 91.94 101 ILE A CA 1
ATOM 755 C C . ILE A 1 101 ? 2.579 0.494 -1.888 1.00 91.94 101 ILE A C 1
ATOM 757 O O . ILE A 1 101 ? 2.502 -0.024 -0.770 1.00 91.94 101 ILE A O 1
ATOM 761 N N . ASN A 1 102 ? 3.687 1.094 -2.320 1.00 90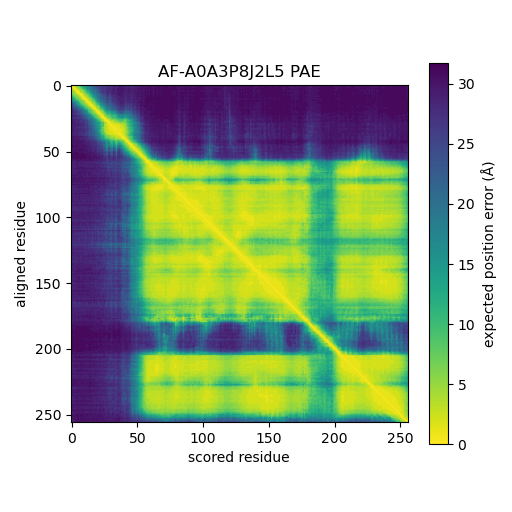.81 102 ASN A N 1
ATOM 762 C CA . ASN A 1 102 ? 4.865 1.263 -1.490 1.00 90.81 102 ASN A CA 1
ATOM 763 C C . ASN A 1 102 ? 4.773 2.537 -0.651 1.00 90.81 102 ASN A C 1
ATOM 765 O O . ASN A 1 102 ? 4.832 3.656 -1.167 1.00 90.81 102 ASN A O 1
ATOM 769 N N . CYS A 1 103 ? 4.673 2.357 0.660 1.00 88.38 103 CYS A N 1
ATOM 770 C CA . CYS A 1 103 ? 4.577 3.461 1.600 1.00 88.38 103 CYS A CA 1
ATOM 771 C C . CYS A 1 103 ? 5.932 3.919 2.141 1.00 88.38 103 CYS A C 1
ATOM 773 O O . CYS A 1 103 ? 5.965 4.953 2.785 1.00 88.38 103 CYS A O 1
ATOM 775 N N . ALA A 1 104 ? 7.042 3.235 1.870 1.00 86.94 104 ALA A N 1
ATOM 776 C CA . ALA A 1 104 ? 8.348 3.633 2.387 1.00 86.94 104 ALA A CA 1
ATOM 777 C C . ALA A 1 104 ? 9.022 4.688 1.493 1.00 86.94 104 ALA A C 1
ATOM 779 O O . ALA A 1 104 ? 9.198 4.495 0.288 1.00 86.94 104 ALA A O 1
ATOM 780 N N . VAL A 1 105 ? 9.446 5.803 2.095 1.00 88.38 105 VAL A N 1
ATOM 781 C CA . VAL A 1 105 ? 10.204 6.860 1.401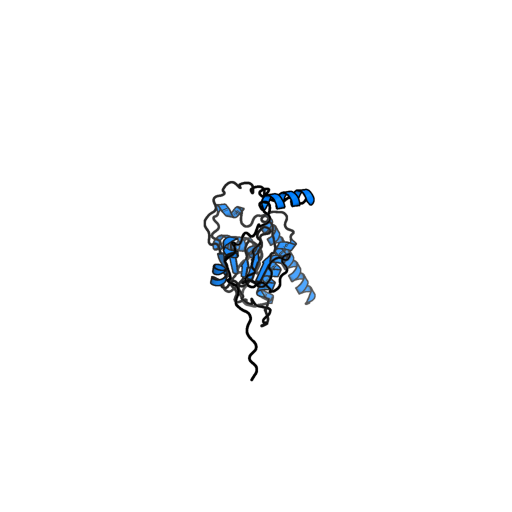 1.00 88.38 105 VAL A CA 1
ATOM 782 C C . VAL A 1 105 ? 11.557 6.365 0.884 1.00 88.38 105 VAL A C 1
ATOM 784 O O . VAL A 1 105 ? 11.945 6.674 -0.241 1.00 88.38 105 VAL A O 1
ATOM 787 N N . ASN A 1 106 ? 12.238 5.530 1.667 1.00 86.69 106 ASN A N 1
ATOM 788 C CA . ASN A 1 106 ? 13.605 5.062 1.433 1.00 86.69 106 ASN A CA 1
ATOM 789 C C . ASN A 1 106 ? 13.685 3.694 0.736 1.00 86.69 106 ASN A C 1
ATOM 791 O O . ASN A 1 106 ? 14.728 3.046 0.789 1.00 86.69 106 ASN A O 1
ATOM 795 N N . LEU A 1 107 ? 12.590 3.237 0.126 1.00 88.19 107 LEU A N 1
ATOM 796 C CA . LEU A 1 107 ? 12.561 1.998 -0.641 1.00 88.19 107 LEU A CA 1
ATOM 797 C C . LEU A 1 107 ? 12.213 2.320 -2.090 1.00 88.19 107 LEU A C 1
ATOM 799 O O . LEU A 1 107 ? 11.090 2.727 -2.395 1.00 88.19 107 LEU A O 1
ATOM 803 N N . ASP A 1 108 ? 13.183 2.146 -2.972 1.00 91.62 108 ASP A N 1
ATOM 804 C CA . ASP A 1 108 ? 12.993 2.136 -4.416 1.00 91.62 108 ASP A CA 1
ATOM 805 C C . ASP A 1 108 ? 13.214 0.715 -4.913 1.00 91.62 108 ASP A C 1
ATOM 807 O O . ASP A 1 108 ? 14.103 0.010 -4.436 1.00 91.62 108 ASP A O 1
ATOM 811 N N . ILE A 1 109 ? 12.356 0.280 -5.829 1.00 91.88 109 ILE A N 1
ATOM 812 C CA . ILE A 1 109 ? 12.381 -1.069 -6.385 1.00 91.88 109 ILE A CA 1
ATOM 813 C C . ILE A 1 109 ? 12.421 -0.919 -7.895 1.00 91.88 109 ILE A C 1
ATOM 815 O O . ILE A 1 109 ? 11.585 -0.219 -8.475 1.00 91.88 109 ILE A O 1
ATOM 819 N N . ASP A 1 110 ? 13.401 -1.567 -8.514 1.00 92.56 110 ASP A N 1
ATOM 820 C CA . ASP A 1 110 ? 13.481 -1.661 -9.962 1.00 92.56 110 ASP A CA 1
ATOM 821 C C . ASP A 1 110 ? 12.500 -2.729 -10.453 1.00 92.56 110 ASP A C 1
ATOM 823 O O . ASP A 1 110 ? 12.690 -3.927 -10.247 1.00 92.56 110 ASP A O 1
ATOM 827 N N . TRP A 1 111 ? 11.407 -2.272 -11.058 1.00 91.31 111 TRP A N 1
ATOM 828 C CA . TRP A 1 111 ? 10.321 -3.128 -11.530 1.00 91.31 111 TRP A CA 1
ATOM 829 C C . TRP A 1 111 ? 10.423 -3.499 -13.004 1.00 91.31 111 TRP A C 1
ATOM 831 O O . TRP A 1 111 ? 9.601 -4.283 -13.481 1.00 91.31 111 TRP A O 1
ATOM 841 N N . VAL A 1 112 ? 11.356 -2.910 -13.753 1.00 91.94 112 VAL A N 1
ATOM 842 C CA . VAL A 1 112 ? 11.347 -2.990 -15.215 1.00 91.94 112 VAL A CA 1
ATOM 843 C C . VAL A 1 112 ? 11.842 -4.364 -15.661 1.00 91.94 112 VAL A C 1
ATOM 845 O O . VAL A 1 112 ? 13.038 -4.619 -15.743 1.00 91.94 112 VAL A O 1
ATOM 848 N N . THR A 1 113 ? 10.907 -5.252 -15.999 1.00 90.25 113 THR A N 1
ATOM 849 C CA . THR A 1 113 ? 11.213 -6.580 -16.560 1.00 90.25 113 THR A CA 1
ATOM 850 C C . THR A 1 113 ? 11.080 -6.613 -18.079 1.00 90.25 113 THR A C 1
ATOM 852 O O . THR A 1 113 ? 11.691 -7.447 -18.741 1.00 90.25 113 THR A O 1
ATOM 855 N N . MET A 1 114 ? 10.307 -5.685 -18.646 1.00 90.44 114 MET A N 1
ATOM 856 C CA . MET A 1 114 ? 10.162 -5.479 -20.084 1.00 90.44 114 MET A CA 1
ATOM 857 C C . MET A 1 114 ? 10.559 -4.038 -20.430 1.00 90.44 114 MET A C 1
ATOM 859 O O . MET A 1 114 ? 9.674 -3.172 -20.476 1.00 90.44 114 MET A O 1
ATOM 863 N N . PRO A 1 115 ? 11.863 -3.762 -20.625 1.00 91.75 115 PRO A N 1
ATOM 864 C CA . PRO A 1 115 ? 12.342 -2.425 -20.951 1.00 91.75 115 PRO A CA 1
ATOM 865 C C . PRO A 1 115 ? 11.884 -1.995 -22.347 1.00 91.75 115 PRO A C 1
ATOM 867 O O . PRO A 1 115 ? 11.727 -2.823 -23.248 1.00 91.75 115 PRO A O 1
ATOM 870 N N . GLU A 1 116 ? 11.684 -0.693 -22.532 1.00 91.06 116 GLU A N 1
ATOM 871 C CA . GLU A 1 116 ? 11.425 -0.130 -23.857 1.00 91.06 116 GLU A CA 1
ATOM 872 C C . GLU A 1 116 ? 12.688 -0.205 -24.741 1.00 91.06 116 GLU A C 1
ATOM 874 O O . GLU A 1 116 ? 13.814 -0.091 -24.246 1.00 91.06 116 GLU A O 1
ATOM 879 N N . PRO A 1 117 ? 12.548 -0.432 -26.059 1.00 92.38 117 PRO A N 1
ATOM 880 C CA . PRO A 1 117 ? 13.685 -0.461 -26.969 1.00 92.38 117 PRO A CA 1
ATOM 881 C C . PRO A 1 117 ? 14.215 0.954 -27.247 1.00 92.38 117 PRO A C 1
ATOM 883 O O . PRO A 1 117 ? 13.470 1.929 -27.249 1.00 92.38 117 PRO A O 1
ATOM 886 N N . GLY A 1 118 ? 15.510 1.067 -27.556 1.00 92.12 118 GLY A N 1
ATOM 887 C CA . GLY A 1 118 ? 16.104 2.327 -28.029 1.00 92.12 118 GLY A CA 1
ATOM 888 C C . GLY A 1 118 ? 16.333 3.395 -26.952 1.00 92.12 118 GLY A C 1
ATOM 889 O O . GLY A 1 118 ? 16.522 4.561 -27.294 1.00 92.12 118 GLY A O 1
ATOM 890 N N . VAL A 1 119 ? 16.340 3.017 -25.670 1.00 90.69 119 VAL A N 1
ATOM 891 C CA . VAL A 1 119 ? 16.648 3.927 -24.554 1.00 90.69 119 VAL A CA 1
ATOM 892 C C . VAL A 1 119 ? 18.087 4.434 -24.671 1.00 90.69 119 VAL A C 1
ATOM 894 O O . VAL A 1 119 ? 19.028 3.650 -24.815 1.00 90.69 119 VAL A O 1
ATOM 897 N N . ALA A 1 120 ? 18.272 5.756 -24.622 1.00 92.50 120 ALA A N 1
ATOM 898 C CA . ALA A 1 120 ? 19.594 6.361 -24.725 1.00 92.50 120 ALA A CA 1
ATOM 899 C C . ALA A 1 120 ? 20.437 6.065 -23.475 1.00 92.50 120 ALA A C 1
ATOM 901 O O . ALA A 1 120 ? 19.917 5.996 -22.367 1.00 92.50 120 ALA A O 1
ATOM 902 N N . ALA A 1 121 ? 21.763 5.984 -23.624 1.00 89.81 121 ALA A N 1
ATOM 903 C CA . ALA A 1 121 ? 22.670 5.592 -22.536 1.00 89.81 121 ALA A CA 1
ATOM 904 C C . ALA A 1 121 ? 22.629 6.498 -21.286 1.00 89.81 121 ALA A C 1
ATOM 906 O O . ALA A 1 121 ? 23.056 6.081 -20.215 1.00 89.81 121 ALA A O 1
ATOM 907 N N . HIS A 1 122 ? 22.147 7.738 -21.417 1.00 94.19 122 HIS A N 1
ATOM 908 C CA . HIS A 1 122 ? 22.002 8.679 -20.301 1.00 94.19 122 HIS A CA 1
ATOM 909 C C . HIS A 1 122 ? 20.648 8.563 -19.578 1.00 94.19 122 HIS A C 1
ATOM 911 O O . HIS A 1 122 ? 20.433 9.244 -18.578 1.00 94.19 122 HIS A O 1
ATOM 917 N N . GLN A 1 123 ? 19.720 7.757 -20.097 1.00 93.12 123 GLN A N 1
ATOM 918 C CA . GLN A 1 123 ? 18.397 7.558 -19.523 1.00 93.12 123 GLN A CA 1
ATOM 919 C C . GLN A 1 123 ? 18.387 6.306 -18.647 1.00 93.12 123 GLN A C 1
ATOM 921 O O . GLN A 1 123 ? 19.042 5.307 -18.946 1.00 93.12 123 GLN A O 1
ATOM 926 N N . LEU A 1 124 ? 17.607 6.353 -17.567 1.00 91.81 124 LEU A N 1
ATOM 927 C CA . LEU A 1 124 ? 17.324 5.166 -16.770 1.00 91.81 124 LEU A CA 1
ATOM 928 C C . LEU A 1 124 ? 16.468 4.178 -17.574 1.00 91.81 124 LEU A C 1
ATOM 930 O O . LEU A 1 124 ? 15.648 4.573 -18.413 1.00 91.81 124 LEU A O 1
ATOM 934 N N . SER A 1 125 ? 16.644 2.889 -17.272 1.00 90.81 125 SER A N 1
ATOM 935 C CA . SER A 1 125 ? 15.759 1.842 -17.778 1.00 90.81 125 SER A CA 1
ATOM 936 C C . SER A 1 125 ? 14.319 2.151 -17.367 1.00 90.81 125 SER A C 1
ATOM 938 O O . SER A 1 125 ? 14.048 2.489 -16.215 1.00 90.81 125 SER A O 1
ATOM 940 N N . HIS A 1 126 ? 13.398 2.065 -18.319 1.00 91.81 126 HIS A N 1
ATOM 941 C CA . HIS A 1 126 ? 11.970 2.236 -18.092 1.00 91.81 126 HIS A CA 1
ATOM 942 C C . HIS A 1 126 ? 11.199 1.292 -19.009 1.00 91.81 126 HIS A C 1
ATOM 944 O O . HIS A 1 126 ? 11.700 0.844 -20.041 1.00 91.81 126 HIS A O 1
ATOM 950 N N . GLY A 1 127 ? 9.977 0.965 -18.610 1.00 90.88 127 GLY A N 1
ATOM 951 C CA . GLY A 1 127 ? 9.136 0.021 -19.324 1.00 90.88 127 GLY A CA 1
ATOM 952 C C . GLY A 1 127 ? 8.075 -0.557 -18.408 1.00 90.88 127 GLY A C 1
ATOM 953 O O . GLY A 1 127 ? 7.630 0.091 -17.461 1.00 90.88 127 GLY A O 1
ATOM 954 N N . SER A 1 128 ? 7.654 -1.781 -18.701 1.00 89.88 128 SER A N 1
ATOM 955 C CA . SER A 1 128 ? 6.616 -2.459 -17.924 1.00 89.88 128 SER A CA 1
ATOM 956 C C . SER A 1 128 ? 7.215 -3.425 -16.908 1.00 89.88 128 SER A C 1
ATOM 958 O O . SER A 1 128 ? 8.218 -4.086 -17.181 1.00 89.88 128 SER A O 1
ATOM 960 N N . GLY A 1 129 ? 6.552 -3.526 -15.758 1.00 91.75 129 GLY A N 1
ATOM 961 C CA . GLY A 1 129 ? 6.870 -4.478 -14.701 1.00 91.75 129 GLY A CA 1
ATOM 962 C C . GLY A 1 129 ? 5.729 -5.454 -14.404 1.00 91.75 129 GLY A C 1
ATOM 963 O O . GLY A 1 129 ? 4.642 -5.347 -14.983 1.00 91.75 129 GLY A O 1
ATOM 964 N N . PRO A 1 130 ? 5.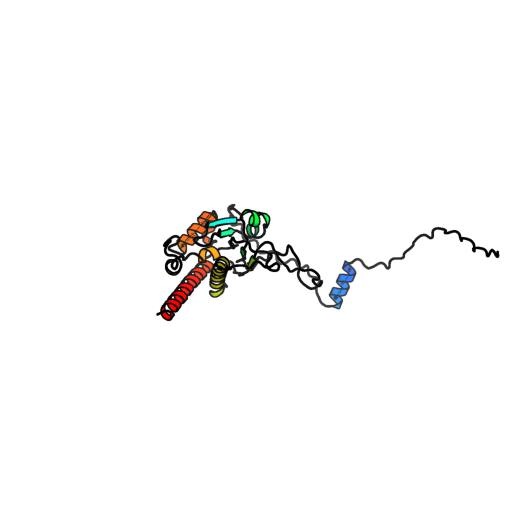957 -6.402 -13.479 1.00 90.94 130 PRO A N 1
ATOM 965 C CA . PRO A 1 130 ? 4.992 -7.443 -13.123 1.00 90.94 130 PRO A CA 1
ATOM 966 C C . PRO A 1 130 ? 3.822 -6.932 -12.272 1.00 90.94 130 PRO A C 1
ATOM 968 O O . PRO A 1 130 ? 2.821 -7.631 -12.136 1.00 90.94 130 PRO A O 1
ATOM 971 N N . VAL A 1 131 ? 3.918 -5.715 -11.723 1.00 92.81 131 VAL A N 1
ATOM 972 C CA . VAL A 1 131 ? 2.909 -5.076 -10.861 1.00 92.81 131 VAL A CA 1
ATOM 973 C C . VAL A 1 131 ? 2.616 -3.646 -11.318 1.00 92.81 131 VAL A C 1
ATOM 975 O O . VAL A 1 131 ? 3.480 -2.970 -11.878 1.00 92.81 131 VAL A O 1
ATOM 978 N N . ARG A 1 132 ? 1.398 -3.162 -11.065 1.00 92.25 132 ARG A N 1
ATOM 979 C CA . ARG A 1 132 ? 1.112 -1.725 -11.028 1.00 92.25 132 ARG A CA 1
ATOM 980 C C . ARG A 1 132 ? 1.675 -1.184 -9.724 1.00 92.25 132 ARG A C 1
ATOM 982 O O . ARG A 1 132 ? 1.174 -1.508 -8.650 1.00 92.25 132 ARG A O 1
ATOM 989 N N . TYR A 1 133 ? 2.741 -0.409 -9.828 1.00 92.12 133 TYR A N 1
ATOM 990 C CA . TYR A 1 133 ? 3.465 0.100 -8.678 1.00 92.12 133 TYR A CA 1
ATOM 991 C C . TYR A 1 133 ? 3.120 1.560 -8.418 1.00 92.12 133 TYR A C 1
ATOM 993 O O . TYR A 1 133 ? 3.221 2.401 -9.311 1.00 92.12 133 TYR A O 1
ATOM 1001 N N . TYR A 1 134 ? 2.774 1.863 -7.174 1.00 91.44 134 TYR A N 1
ATOM 1002 C CA . TYR A 1 134 ? 2.576 3.221 -6.712 1.00 91.44 134 TYR A CA 1
ATOM 1003 C C . TYR A 1 134 ? 3.439 3.492 -5.487 1.00 91.44 134 TYR A C 1
ATOM 1005 O O . TYR A 1 134 ? 3.341 2.782 -4.488 1.00 91.44 134 TYR A O 1
ATOM 1013 N N . LYS A 1 135 ? 4.261 4.540 -5.540 1.00 91.56 135 LYS A N 1
ATOM 1014 C CA . LYS A 1 135 ? 5.066 4.981 -4.400 1.00 91.56 135 LYS A CA 1
ATOM 1015 C C . LYS A 1 135 ? 4.408 6.188 -3.747 1.00 91.56 135 LYS A C 1
ATOM 1017 O O . LYS A 1 135 ? 4.252 7.224 -4.384 1.00 91.56 135 LYS A O 1
ATOM 1022 N N . LEU A 1 136 ? 4.047 6.039 -2.477 1.00 88.81 136 LEU A N 1
ATOM 1023 C CA . LEU A 1 136 ? 3.559 7.135 -1.646 1.00 88.81 136 LEU A CA 1
ATOM 1024 C C . LEU A 1 136 ? 4.708 7.859 -0.938 1.00 88.81 136 LEU A C 1
ATOM 1026 O O . LEU A 1 136 ? 4.700 9.079 -0.840 1.00 88.81 136 LEU A O 1
ATOM 1030 N N . GLY A 1 137 ? 5.700 7.098 -0.466 1.00 88.62 137 GLY A N 1
ATOM 1031 C CA . GLY A 1 137 ? 6.918 7.647 0.126 1.00 88.62 137 GLY A CA 1
ATOM 1032 C C . GLY A 1 137 ? 6.721 8.332 1.482 1.00 88.62 137 GLY A C 1
ATOM 1033 O O . GLY A 1 137 ? 7.170 9.457 1.671 1.00 88.62 137 GLY A O 1
ATOM 1034 N N . LEU A 1 138 ? 6.074 7.653 2.431 1.00 85.81 138 LEU A N 1
ATOM 1035 C CA . LEU A 1 138 ? 5.964 8.102 3.817 1.00 85.81 138 LEU A CA 1
ATOM 1036 C C . LEU A 1 138 ? 7.273 7.880 4.582 1.00 85.81 138 LEU A C 1
ATOM 1038 O O . LEU A 1 138 ? 7.970 6.870 4.431 1.00 85.81 138 LEU A O 1
ATOM 1042 N N . VAL A 1 139 ? 7.564 8.823 5.468 1.00 87.75 139 VAL A N 1
ATOM 1043 C CA . VAL A 1 139 ? 8.564 8.678 6.521 1.00 87.75 139 VAL A CA 1
ATOM 1044 C C . VAL A 1 139 ? 7.998 7.753 7.598 1.00 87.75 139 VAL A C 1
ATOM 1046 O O . VAL A 1 139 ? 6.887 7.965 8.085 1.00 87.75 139 VAL A O 1
ATOM 1049 N N . ASP A 1 140 ? 8.769 6.746 8.009 1.00 82.12 140 ASP A N 1
ATOM 1050 C CA . ASP A 1 140 ? 8.451 5.911 9.172 1.00 82.12 140 ASP A CA 1
ATOM 1051 C C . ASP A 1 140 ? 8.718 6.699 10.471 1.00 82.12 140 ASP A C 1
ATOM 1053 O O . ASP A 1 140 ? 9.730 6.512 11.153 1.00 82.12 140 ASP A O 1
ATOM 1057 N N . GLY A 1 141 ? 7.839 7.652 10.782 1.00 79.44 141 GLY A N 1
ATOM 1058 C CA . GLY A 1 141 ? 8.010 8.589 11.889 1.00 79.44 141 GLY A CA 1
ATOM 1059 C C . GLY A 1 141 ? 7.279 9.909 11.664 1.00 79.44 141 GLY A C 1
ATOM 1060 O O . GLY A 1 141 ? 6.240 9.953 10.999 1.00 79.44 141 GLY A O 1
ATOM 1061 N N . ASP A 1 142 ? 7.783 10.967 12.286 1.00 85.50 142 ASP A N 1
ATOM 1062 C CA . ASP A 1 142 ? 7.273 12.328 12.117 1.00 85.50 142 ASP A CA 1
ATOM 1063 C C . ASP A 1 142 ? 7.736 12.951 10.785 1.00 85.50 142 ASP A C 1
ATOM 1065 O O . ASP A 1 142 ? 8.679 12.475 10.153 1.00 85.50 142 ASP A O 1
ATOM 1069 N N . GLY A 1 143 ? 7.072 14.035 10.365 1.00 87.62 143 GLY A N 1
ATOM 1070 C CA . GLY A 1 143 ? 7.454 14.830 9.187 1.00 87.62 143 GLY A CA 1
ATOM 1071 C C . GLY A 1 143 ? 6.598 14.618 7.935 1.00 87.62 143 GLY A C 1
ATOM 1072 O O . GLY A 1 143 ? 6.772 15.337 6.956 1.00 87.62 143 GLY A O 1
ATOM 1073 N N . ASN A 1 144 ? 5.650 13.680 7.956 1.00 86.44 144 ASN A N 1
ATOM 1074 C CA . ASN A 1 144 ? 4.677 13.532 6.872 1.00 86.44 144 ASN A CA 1
ATOM 1075 C C . ASN A 1 144 ? 3.602 14.624 6.948 1.00 86.44 144 ASN A C 1
ATOM 1077 O O . ASN A 1 144 ? 3.089 14.916 8.032 1.00 86.44 144 ASN A O 1
ATOM 1081 N N . ALA A 1 145 ? 3.198 15.162 5.797 1.00 90.56 145 ALA A N 1
ATOM 1082 C CA . ALA A 1 145 ? 2.002 15.995 5.726 1.00 90.56 145 ALA A CA 1
ATOM 1083 C C . ALA A 1 145 ? 0.731 15.130 5.907 1.00 90.56 145 ALA A C 1
ATOM 1085 O O . ALA A 1 145 ? 0.691 14.004 5.393 1.00 90.56 145 ALA A O 1
ATOM 1086 N N . PRO A 1 146 ? -0.319 15.630 6.588 1.00 84.69 146 PRO A N 1
ATOM 1087 C CA . PRO A 1 146 ? -1.577 14.900 6.789 1.00 84.69 146 PRO A CA 1
ATOM 1088 C C . PRO A 1 146 ? -2.227 14.386 5.495 1.00 84.69 146 PRO A C 1
ATOM 1090 O O . PRO A 1 146 ? -2.769 13.281 5.451 1.00 84.69 146 PRO A O 1
ATOM 1093 N N . GLU A 1 147 ? -2.107 15.156 4.414 1.00 87.56 147 GLU A N 1
ATOM 1094 C CA . GLU A 1 147 ? -2.586 14.834 3.069 1.00 87.56 147 GLU A CA 1
ATOM 1095 C C . GLU A 1 147 ? -1.969 13.555 2.503 1.00 87.56 147 GLU A C 1
ATOM 1097 O O . GLU A 1 147 ? -2.620 12.865 1.723 1.00 87.56 147 GLU A O 1
ATOM 1102 N N . MET A 1 148 ? -0.724 13.224 2.863 1.00 84.75 148 MET A N 1
ATOM 1103 C CA . MET A 1 148 ? -0.011 12.109 2.238 1.00 84.75 148 MET A CA 1
ATOM 1104 C C . MET A 1 148 ? -0.693 10.778 2.549 1.00 84.75 148 MET A C 1
ATOM 1106 O O . MET A 1 148 ? -0.932 9.978 1.648 1.00 84.75 148 MET A O 1
ATOM 1110 N N . LEU A 1 149 ? -1.070 10.533 3.806 1.00 83.12 149 LEU A N 1
ATOM 1111 C CA . LEU A 1 149 ? -1.746 9.281 4.142 1.00 83.12 149 LEU A CA 1
ATOM 1112 C C . LEU A 1 149 ? -3.162 9.227 3.556 1.00 83.12 149 LEU A C 1
ATOM 1114 O O . LEU A 1 149 ? -3.596 8.171 3.094 1.00 83.12 149 LEU A O 1
ATOM 1118 N N . HIS A 1 150 ? -3.854 10.367 3.512 1.00 82.44 150 HIS A N 1
ATOM 1119 C CA . HIS A 1 150 ? -5.161 10.471 2.865 1.00 82.44 150 HIS A CA 1
ATOM 1120 C C . HIS A 1 150 ? -5.085 10.173 1.360 1.00 82.44 150 HIS A C 1
ATOM 1122 O O . HIS A 1 150 ? -5.903 9.413 0.844 1.00 82.44 150 HIS A O 1
ATOM 1128 N N . ALA A 1 151 ? -4.055 10.668 0.670 1.00 85.25 151 ALA A N 1
ATOM 1129 C CA . ALA A 1 151 ? -3.780 10.321 -0.721 1.00 85.25 151 ALA A CA 1
ATOM 1130 C C . ALA A 1 151 ? -3.505 8.818 -0.889 1.00 85.25 151 ALA A C 1
ATOM 1132 O O . ALA A 1 151 ? -4.009 8.206 -1.827 1.00 85.25 1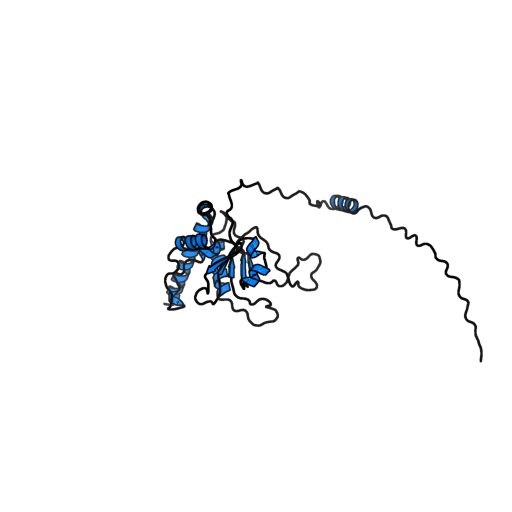51 ALA A O 1
ATOM 1133 N N . GLY A 1 152 ? -2.773 8.201 0.045 1.00 83.19 152 GLY A N 1
ATOM 1134 C CA . GLY A 1 152 ? -2.571 6.750 0.085 1.00 83.19 152 GLY A CA 1
ATOM 1135 C C . GLY A 1 152 ? -3.879 5.963 0.192 1.00 83.19 152 GLY A C 1
ATOM 1136 O O . GLY A 1 152 ? -4.083 4.996 -0.543 1.00 83.19 152 GLY A O 1
ATOM 1137 N N . TYR A 1 153 ? -4.792 6.408 1.057 1.00 82.56 153 TYR A N 1
ATOM 1138 C CA . TYR A 1 153 ? -6.135 5.838 1.160 1.00 82.56 153 TYR A CA 1
ATOM 1139 C C . TYR A 1 153 ? -6.915 5.984 -0.157 1.00 82.56 153 TYR A C 1
ATOM 1141 O O . TYR A 1 153 ? -7.448 4.997 -0.668 1.00 82.56 153 TYR A O 1
ATOM 1149 N N . GLN A 1 154 ? -6.934 7.181 -0.754 1.00 84.00 154 GLN A N 1
ATOM 1150 C CA . GLN A 1 154 ? -7.657 7.410 -2.009 1.00 84.00 154 GLN A CA 1
ATOM 1151 C C . GLN A 1 154 ? -7.078 6.601 -3.165 1.00 84.00 154 GLN A C 1
ATOM 1153 O O . GLN A 1 154 ? -7.809 6.118 -4.031 1.00 84.00 154 GLN A O 1
ATOM 1158 N N . LEU A 1 155 ? -5.766 6.404 -3.163 1.00 85.19 155 LEU A N 1
ATOM 1159 C CA . LEU A 1 155 ? -5.081 5.572 -4.130 1.00 85.19 155 LEU A CA 1
ATOM 1160 C C . LEU A 1 155 ? -5.454 4.096 -3.977 1.00 85.19 155 LEU A C 1
ATOM 1162 O O . LEU A 1 155 ? -5.732 3.441 -4.977 1.00 85.19 155 LEU A O 1
ATOM 1166 N N . MET A 1 156 ? -5.525 3.583 -2.745 1.00 83.25 156 MET A N 1
ATOM 1167 C CA . MET A 1 156 ? -6.006 2.225 -2.477 1.00 83.25 156 MET A CA 1
ATOM 1168 C C . MET A 1 156 ? -7.459 2.049 -2.934 1.00 83.25 156 MET A C 1
ATOM 1170 O O . MET A 1 156 ? -7.763 1.098 -3.653 1.00 83.25 156 MET A O 1
ATOM 1174 N N . ARG A 1 157 ? -8.343 2.997 -2.594 1.00 81.50 157 ARG A N 1
ATOM 1175 C CA . ARG A 1 157 ? -9.739 3.011 -3.060 1.00 81.50 157 ARG A CA 1
ATOM 1176 C C . ARG A 1 157 ? -9.819 3.022 -4.588 1.00 81.50 157 ARG A C 1
ATOM 1178 O O . ARG A 1 157 ? -10.551 2.233 -5.180 1.00 81.50 157 ARG A O 1
ATOM 1185 N N . SER A 1 158 ? -9.028 3.873 -5.234 1.00 85.31 158 SER A N 1
ATOM 1186 C CA . SER A 1 158 ? -8.967 3.971 -6.694 1.00 85.31 158 SER A CA 1
ATOM 1187 C C . SER A 1 158 ? -8.429 2.691 -7.328 1.00 85.31 158 SER A C 1
ATOM 1189 O O . SER A 1 158 ? -8.947 2.268 -8.351 1.00 85.31 158 SER A O 1
ATOM 1191 N N . ALA A 1 159 ? -7.441 2.032 -6.719 1.00 85.44 159 ALA A N 1
ATOM 1192 C CA . ALA A 1 159 ? -6.884 0.772 -7.204 1.00 85.44 159 ALA A CA 1
ATOM 1193 C C . ALA A 1 159 ? -7.904 -0.381 -7.182 1.00 85.44 159 ALA A C 1
ATOM 1195 O O . ALA A 1 159 ? -7.881 -1.220 -8.084 1.00 85.44 159 ALA A O 1
ATOM 1196 N N . LEU A 1 160 ? -8.808 -0.398 -6.194 1.00 81.44 160 LEU A N 1
ATOM 1197 C CA . LEU A 1 160 ? -9.943 -1.329 -6.137 1.00 81.44 160 LEU A CA 1
ATOM 1198 C C . LEU A 1 160 ? -10.937 -1.054 -7.279 1.00 81.44 160 LEU A C 1
ATOM 1200 O O . LEU A 1 160 ? -11.282 -1.965 -8.038 1.00 81.44 160 LEU A O 1
ATOM 1204 N N . LEU A 1 161 ? -11.322 0.218 -7.438 1.00 84.31 161 LEU A N 1
ATOM 1205 C CA . LEU A 1 161 ? -12.270 0.709 -8.449 1.00 84.31 161 LEU A CA 1
ATOM 1206 C C . LEU A 1 161 ? -11.751 0.608 -9.889 1.00 84.31 161 LEU A C 1
ATOM 1208 O O . LEU A 1 161 ? -12.541 0.514 -10.828 1.00 84.31 161 LEU A O 1
ATOM 1212 N N . GLN A 1 162 ? -10.435 0.672 -10.081 1.00 87.19 162 GLN A N 1
ATOM 1213 C CA . GLN A 1 162 ? -9.837 0.829 -11.398 1.00 87.19 162 GLN A CA 1
ATOM 1214 C C . GLN A 1 162 ? -10.094 -0.392 -12.284 1.00 87.19 162 GLN A C 1
ATOM 1216 O O . GLN A 1 162 ? -9.636 -1.503 -12.009 1.00 87.19 162 GLN A O 1
ATOM 1221 N N . GLN A 1 163 ? -10.738 -0.142 -13.422 1.00 85.12 163 GLN A N 1
ATOM 1222 C CA . GLN A 1 163 ? -10.891 -1.104 -14.505 1.00 85.12 163 GLN A CA 1
ATOM 1223 C C . GLN A 1 163 ? -9.851 -0.813 -15.588 1.00 85.12 163 GLN A C 1
ATOM 1225 O O . GLN A 1 163 ? -9.782 0.297 -16.118 1.00 85.12 163 GLN A O 1
ATOM 1230 N N . ILE A 1 164 ? -9.015 -1.804 -15.901 1.00 88.00 164 ILE A N 1
ATOM 1231 C CA . ILE A 1 164 ? -8.003 -1.686 -16.954 1.00 88.00 164 ILE A CA 1
ATOM 1232 C C . ILE A 1 164 ? -8.597 -2.233 -18.255 1.00 88.00 164 ILE A C 1
ATOM 1234 O O . ILE A 1 164 ? -8.972 -3.406 -18.289 1.00 88.00 164 ILE A O 1
ATOM 1238 N N . PRO A 1 165 ? -8.692 -1.426 -19.326 1.00 88.81 165 PRO A N 1
ATOM 1239 C CA . PRO A 1 165 ? -9.250 -1.895 -20.584 1.00 88.81 165 PRO A CA 1
ATOM 1240 C C . PRO A 1 165 ? -8.301 -2.885 -21.269 1.00 88.81 165 PRO A C 1
ATOM 1242 O O . PRO A 1 165 ? -7.080 -2.837 -21.090 1.00 88.81 165 PRO A O 1
ATOM 1245 N N . ASP A 1 166 ? -8.861 -3.748 -22.113 1.00 88.00 166 ASP A N 1
ATOM 1246 C CA . ASP A 1 166 ? -8.080 -4.685 -22.914 1.00 88.00 166 ASP A CA 1
ATOM 1247 C C . ASP A 1 166 ? -7.348 -3.952 -24.050 1.00 88.00 166 ASP A C 1
ATOM 1249 O O . ASP A 1 166 ? -7.889 -3.720 -25.130 1.00 88.00 166 ASP A O 1
ATOM 1253 N N . LYS A 1 167 ? -6.111 -3.521 -23.777 1.00 88.81 167 LYS A N 1
ATOM 1254 C CA . LYS A 1 167 ? -5.197 -2.934 -24.768 1.00 88.81 167 LYS A CA 1
ATOM 1255 C C . LYS A 1 167 ? -3.796 -3.512 -24.616 1.00 88.81 167 LYS A C 1
ATOM 1257 O O . LYS A 1 167 ? -3.341 -3.745 -23.496 1.00 88.81 167 LYS A O 1
ATOM 1262 N N . ALA A 1 168 ? -3.083 -3.685 -25.729 1.00 85.19 168 ALA A N 1
ATOM 1263 C CA . ALA A 1 168 ? -1.719 -4.228 -25.742 1.00 85.19 168 ALA A CA 1
ATOM 1264 C C . ALA A 1 168 ? -0.712 -3.373 -24.946 1.00 85.19 168 ALA A C 1
ATOM 1266 O O . ALA A 1 168 ? 0.242 -3.897 -24.376 1.00 85.19 168 ALA A O 1
ATOM 1267 N N . SER A 1 169 ? -0.941 -2.059 -24.864 1.00 84.44 169 SER A N 1
ATOM 1268 C CA . SER A 1 169 ? -0.124 -1.144 -24.060 1.00 84.44 169 SER A CA 1
ATOM 1269 C C . SER A 1 169 ? -0.321 -1.318 -22.548 1.00 84.44 169 SER A C 1
ATOM 1271 O O . SER A 1 169 ? 0.580 -0.993 -21.780 1.00 84.44 169 SER A O 1
ATOM 1273 N N . TYR A 1 170 ? -1.452 -1.873 -22.099 1.00 86.75 170 TYR A N 1
ATOM 1274 C CA . TYR A 1 170 ? -1.702 -2.192 -20.692 1.00 86.75 170 TYR A CA 1
ATOM 1275 C C . TYR A 1 170 ? -1.342 -3.650 -20.417 1.00 86.75 170 TYR A C 1
ATOM 1277 O O . TYR A 1 170 ? -2.197 -4.539 -20.402 1.00 86.75 170 TYR A O 1
ATOM 1285 N N . ARG A 1 171 ? -0.039 -3.882 -20.229 1.00 81.69 171 ARG A N 1
ATOM 1286 C CA . ARG A 1 171 ? 0.544 -5.226 -20.095 1.00 81.69 171 ARG A CA 1
ATOM 1287 C C . ARG A 1 171 ? 0.207 -5.904 -18.767 1.00 81.69 171 ARG A C 1
ATOM 1289 O O . ARG A 1 171 ? 0.132 -7.125 -18.718 1.00 81.69 171 ARG A O 1
ATOM 1296 N N . ASN A 1 172 ? -0.038 -5.130 -17.708 1.00 83.50 172 ASN A N 1
ATOM 1297 C CA . ASN A 1 172 ? -0.460 -5.664 -16.420 1.00 83.50 172 ASN A CA 1
ATOM 1298 C C . ASN A 1 172 ? -1.885 -5.238 -16.064 1.00 83.50 172 ASN A C 1
ATOM 1300 O O . ASN A 1 172 ? -2.183 -4.053 -15.913 1.00 83.50 172 ASN A O 1
ATOM 1304 N N . ARG A 1 173 ? -2.748 -6.241 -15.905 1.00 82.44 173 ARG A N 1
ATOM 1305 C CA . ARG A 1 173 ? -4.176 -6.088 -15.605 1.00 82.44 173 ARG A CA 1
ATOM 1306 C C . ARG A 1 173 ? -4.594 -6.872 -14.367 1.00 82.44 173 ARG A C 1
ATOM 1308 O O . ARG A 1 173 ? -5.773 -6.870 -14.022 1.00 82.44 173 ARG A O 1
ATOM 1315 N N . LYS A 1 174 ? -3.640 -7.547 -13.717 1.00 81.06 174 LYS A N 1
ATOM 1316 C CA . LYS A 1 174 ? -3.904 -8.353 -12.531 1.00 81.06 174 LYS A CA 1
ATOM 1317 C C . LYS A 1 174 ? -4.507 -7.493 -11.423 1.00 81.06 174 LYS A C 1
ATOM 1319 O O . LYS A 1 174 ? -4.234 -6.287 -11.299 1.00 81.06 174 LYS A O 1
ATOM 1324 N N . ARG A 1 175 ? -5.359 -8.139 -10.635 1.00 71.75 175 ARG A N 1
ATOM 1325 C CA . ARG A 1 175 ? -6.063 -7.576 -9.482 1.00 71.75 175 ARG A CA 1
ATOM 1326 C C . ARG A 1 175 ? -5.559 -8.317 -8.241 1.00 71.75 175 ARG A C 1
ATOM 1328 O O . ARG A 1 175 ? -5.159 -9.457 -8.356 1.00 71.75 175 ARG A O 1
ATOM 1335 N N . GLY A 1 176 ? -5.524 -7.647 -7.096 1.00 68.12 176 GLY A N 1
ATOM 1336 C CA . GLY A 1 176 ? -4.846 -8.097 -5.874 1.00 68.12 176 GLY A CA 1
ATOM 1337 C C . GLY A 1 176 ? -3.898 -7.000 -5.396 1.00 68.12 176 GLY A C 1
ATOM 1338 O O . GLY A 1 176 ? -3.108 -6.491 -6.196 1.00 68.12 176 GLY A O 1
ATOM 1339 N N . ILE A 1 177 ? -4.031 -6.571 -4.136 1.00 75.81 177 ILE A N 1
ATOM 1340 C CA . ILE A 1 177 ? -3.314 -5.403 -3.599 1.00 75.81 177 ILE A CA 1
ATOM 1341 C C . ILE A 1 177 ? -2.362 -5.830 -2.494 1.00 75.81 177 ILE A C 1
ATOM 1343 O O . ILE A 1 177 ? -2.749 -6.481 -1.527 1.00 75.81 177 ILE A O 1
ATOM 1347 N N . PHE A 1 178 ? -1.129 -5.356 -2.601 1.00 72.62 178 PHE A N 1
ATOM 1348 C CA . PHE A 1 178 ? -0.120 -5.439 -1.564 1.00 72.62 178 PHE A CA 1
ATOM 1349 C C . PHE A 1 178 ? 0.307 -4.043 -1.102 1.00 72.62 178 PHE A C 1
ATOM 1351 O O . PHE A 1 178 ? 0.533 -3.150 -1.921 1.00 72.62 178 PHE A O 1
ATOM 1358 N N . SER A 1 179 ? 0.478 -3.866 0.210 1.00 61.44 179 SER A N 1
ATOM 1359 C CA . SER A 1 179 ? 1.032 -2.649 0.809 1.00 61.44 179 SER A CA 1
ATOM 1360 C C . SER A 1 179 ? 2.276 -2.944 1.653 1.00 61.44 179 SER A C 1
ATOM 1362 O O . SER A 1 179 ? 2.270 -3.828 2.506 1.00 61.44 179 SER A O 1
ATOM 1364 N N . SER A 1 180 ? 3.360 -2.194 1.441 1.00 56.94 180 SER A N 1
ATOM 1365 C CA . SER A 1 180 ? 4.641 -2.428 2.135 1.00 56.94 180 SER A CA 1
ATOM 1366 C C . SER A 1 180 ? 4.730 -1.805 3.538 1.00 56.94 180 SER A C 1
ATOM 1368 O O . SER A 1 180 ? 5.791 -1.856 4.160 1.00 56.94 180 SER A O 1
ATOM 1370 N N . THR A 1 181 ? 3.683 -1.132 4.044 1.00 53.53 181 THR A N 1
ATOM 1371 C CA . THR A 1 181 ? 3.671 -0.535 5.400 1.00 53.53 181 THR A CA 1
ATOM 1372 C C . THR A 1 181 ? 2.257 -0.120 5.851 1.00 53.53 181 THR A C 1
ATOM 1374 O O . THR A 1 181 ? 1.308 -0.174 5.079 1.00 53.53 181 THR A O 1
ATOM 1377 N N . VAL A 1 182 ? 2.114 0.291 7.119 1.00 50.25 182 VAL A N 1
ATOM 1378 C CA . VAL A 1 182 ? 0.884 0.457 7.940 1.00 50.25 182 VAL A CA 1
ATOM 1379 C C . VAL A 1 182 ? -0.251 1.343 7.366 1.00 50.25 182 VAL A C 1
ATOM 1381 O O . VAL A 1 182 ? -1.294 1.495 7.997 1.00 50.25 182 VAL A O 1
ATOM 1384 N N . ALA A 1 183 ? -0.131 1.887 6.154 1.00 44.28 183 ALA A N 1
ATOM 1385 C CA . ALA A 1 183 ? -1.199 2.655 5.508 1.00 44.28 183 ALA A CA 1
ATOM 1386 C C . ALA A 1 183 ? -2.462 1.820 5.219 1.00 44.28 183 ALA A C 1
ATOM 1388 O O . ALA A 1 183 ? -3.565 2.361 5.212 1.00 44.28 183 ALA A O 1
ATOM 1389 N N . ALA A 1 184 ? -2.330 0.497 5.081 1.00 39.00 184 ALA A N 1
ATOM 1390 C CA . ALA A 1 184 ? -3.480 -0.403 5.002 1.00 39.00 184 ALA A CA 1
ATOM 1391 C C . ALA A 1 184 ? -4.305 -0.454 6.314 1.00 39.00 184 ALA A C 1
ATOM 1393 O O . ALA A 1 184 ? -5.487 -0.778 6.263 1.00 39.00 184 ALA A O 1
ATOM 1394 N N . ALA A 1 185 ? -3.739 -0.058 7.468 1.00 38.44 185 ALA A N 1
ATOM 1395 C CA . ALA A 1 185 ? -4.480 0.105 8.731 1.00 38.44 185 ALA A CA 1
ATOM 1396 C C . ALA A 1 185 ? -5.353 1.364 8.740 1.00 38.44 185 ALA A C 1
ATOM 1398 O O . ALA A 1 185 ? -6.449 1.364 9.290 1.00 38.44 185 ALA A O 1
ATOM 1399 N N . ALA A 1 186 ? -4.883 2.438 8.100 1.00 40.28 186 ALA A N 1
ATOM 1400 C CA . ALA A 1 186 ? -5.635 3.684 7.970 1.00 40.28 186 ALA A CA 1
ATOM 1401 C C . ALA A 1 186 ? -6.851 3.541 7.037 1.00 40.28 186 ALA A C 1
ATOM 1403 O O . ALA A 1 186 ? -7.789 4.328 7.123 1.00 40.28 186 ALA A O 1
ATOM 1404 N N . ALA A 1 187 ? -6.871 2.498 6.196 1.00 40.47 187 ALA A N 1
ATOM 1405 C CA . ALA A 1 187 ? -8.034 2.115 5.396 1.00 40.47 187 ALA A CA 1
ATOM 1406 C C . ALA A 1 187 ? -9.154 1.454 6.221 1.00 40.47 187 ALA A C 1
ATOM 1408 O O . ALA A 1 187 ? -10.240 1.183 5.701 1.00 40.47 187 ALA A O 1
ATOM 1409 N N . ALA A 1 188 ? -8.938 1.234 7.516 1.00 40.66 188 ALA A N 1
ATOM 1410 C CA . ALA A 1 188 ? -9.975 0.768 8.409 1.00 40.66 188 ALA A CA 1
ATOM 1411 C C . ALA A 1 188 ? -10.717 1.935 9.066 1.00 40.66 188 ALA A C 1
ATOM 1413 O O . ALA A 1 188 ? -10.562 2.278 10.239 1.00 40.66 188 ALA A O 1
ATOM 1414 N N . ARG A 1 189 ? -11.635 2.494 8.282 1.00 40.66 189 ARG A N 1
ATOM 1415 C CA . ARG A 1 189 ? -12.958 2.823 8.805 1.00 40.66 189 ARG A CA 1
ATOM 1416 C C . ARG A 1 189 ? -13.999 2.578 7.721 1.00 40.66 189 ARG A C 1
ATOM 1418 O O . ARG A 1 189 ? -14.432 3.484 7.018 1.00 40.66 189 ARG A O 1
ATOM 1425 N N . TRP A 1 190 ? -14.464 1.336 7.682 1.00 43.69 190 TRP A N 1
ATOM 1426 C CA . TRP A 1 190 ? -15.657 0.848 6.987 1.00 43.69 190 TRP A CA 1
ATOM 1427 C C . TRP A 1 190 ? -16.965 1.373 7.622 1.00 43.69 190 TRP A C 1
ATOM 1429 O O . TRP A 1 190 ? -17.878 0.615 7.932 1.00 43.69 190 TRP A O 1
ATOM 1439 N N . ARG A 1 191 ? -17.072 2.691 7.855 1.00 34.12 191 ARG A N 1
ATOM 1440 C CA . ARG A 1 191 ? -18.284 3.332 8.416 1.00 34.12 191 ARG A CA 1
ATOM 1441 C C . ARG A 1 191 ? -19.303 3.733 7.336 1.00 34.12 191 ARG A C 1
ATOM 1443 O O . ARG A 1 191 ? -20.430 4.046 7.691 1.00 34.12 191 ARG A O 1
ATOM 1450 N N . TRP A 1 192 ? -18.943 3.694 6.051 1.00 34.75 192 TRP A N 1
ATOM 1451 C CA . TRP A 1 192 ? -19.754 4.284 4.969 1.00 34.75 192 TRP A CA 1
ATOM 1452 C C . TRP A 1 192 ? -20.202 3.303 3.873 1.00 34.75 192 TRP A C 1
ATOM 1454 O O . TRP A 1 192 ? -20.638 3.711 2.803 1.00 34.75 192 TRP A O 1
ATOM 1464 N N . TRP A 1 193 ? -20.187 1.999 4.159 1.00 31.84 193 TRP A N 1
ATOM 1465 C CA . TRP A 1 193 ? -20.758 0.975 3.274 1.00 31.84 193 TRP A CA 1
ATOM 1466 C C . TRP A 1 193 ? -22.283 1.054 3.013 1.00 31.84 193 TRP A C 1
ATOM 1468 O O . TRP A 1 193 ? -22.686 0.590 1.946 1.00 31.84 193 TRP A O 1
ATOM 1478 N N . PRO A 1 194 ? -23.158 1.662 3.852 1.00 33.72 194 PRO A N 1
ATOM 1479 C CA . PRO A 1 194 ? -24.596 1.622 3.565 1.00 33.72 194 PRO A CA 1
ATOM 1480 C C . PRO A 1 194 ? -25.028 2.336 2.275 1.00 33.72 194 PRO A C 1
ATOM 1482 O O . PRO A 1 194 ? -26.142 2.102 1.824 1.00 33.72 194 PRO A O 1
ATOM 1485 N N . ILE A 1 195 ? -24.189 3.192 1.677 1.00 35.56 195 ILE A N 1
ATOM 1486 C CA . ILE A 1 195 ? -24.575 3.981 0.493 1.00 35.56 195 ILE A CA 1
ATOM 1487 C C . ILE A 1 195 ? -24.311 3.221 -0.822 1.00 35.56 195 ILE A C 1
ATOM 1489 O O . ILE A 1 195 ? -24.951 3.515 -1.825 1.00 35.56 195 ILE A O 1
ATOM 1493 N N . TYR A 1 196 ? -23.445 2.196 -0.832 1.00 34.12 196 TYR A N 1
ATOM 1494 C CA . TYR A 1 196 ? -23.068 1.504 -2.079 1.00 34.12 196 TYR A CA 1
ATOM 1495 C C . TYR A 1 196 ? -23.167 -0.029 -2.057 1.00 34.12 196 TYR A C 1
ATOM 1497 O O . TYR A 1 196 ? -23.060 -0.638 -3.120 1.00 34.12 196 TYR A O 1
ATOM 1505 N N . ALA A 1 197 ? -23.459 -0.668 -0.915 1.00 29.36 197 ALA A N 1
ATOM 1506 C CA . ALA A 1 197 ? -24.077 -1.996 -0.935 1.00 29.36 197 ALA A CA 1
ATOM 1507 C C . ALA A 1 197 ? -24.855 -2.316 0.363 1.00 29.36 197 ALA A C 1
ATOM 1509 O O . ALA A 1 197 ? -24.326 -2.171 1.465 1.00 29.36 197 ALA A O 1
ATOM 1510 N N . PRO A 1 198 ? -26.100 -2.817 0.275 1.00 26.52 198 PRO A N 1
ATOM 1511 C CA . PRO A 1 198 ? -26.999 -2.992 1.424 1.00 26.52 198 PRO A CA 1
ATOM 1512 C C . PRO A 1 198 ? -26.693 -4.221 2.314 1.00 26.52 198 PRO A C 1
ATOM 1514 O O . PRO A 1 198 ? -27.604 -4.794 2.903 1.00 26.52 198 PRO A O 1
ATOM 1517 N N . GLY A 1 199 ? -25.431 -4.659 2.423 1.00 34.69 199 GLY A N 1
ATOM 1518 C CA . GLY A 1 199 ? -25.109 -6.002 2.932 1.00 34.69 199 GLY A CA 1
ATOM 1519 C C . GLY A 1 199 ? -24.202 -6.142 4.159 1.00 34.69 199 GLY A C 1
ATOM 1520 O O . GLY A 1 199 ? -24.220 -7.212 4.755 1.00 34.69 199 GLY A O 1
ATOM 1521 N N . MET A 1 200 ? -23.385 -5.152 4.547 1.00 41.56 200 MET A N 1
ATOM 1522 C CA . MET A 1 200 ? -22.345 -5.394 5.575 1.00 41.56 200 MET A CA 1
ATOM 1523 C C . MET A 1 200 ? -21.946 -4.166 6.415 1.00 41.56 200 MET A C 1
ATOM 1525 O O . MET A 1 200 ? -21.011 -3.441 6.076 1.00 41.56 200 MET A O 1
ATOM 1529 N N . PRO A 1 201 ? -22.597 -3.938 7.565 1.00 40.47 201 PRO A N 1
ATOM 1530 C CA . PRO A 1 201 ? -22.069 -3.096 8.633 1.00 40.47 201 PRO A CA 1
ATOM 1531 C C . PRO A 1 201 ? -21.051 -3.869 9.502 1.00 40.47 201 PRO A C 1
ATOM 1533 O O . PRO A 1 201 ? -21.326 -4.992 9.908 1.00 40.47 201 PRO A O 1
ATOM 1536 N N . GLY A 1 202 ? -19.939 -3.235 9.903 1.00 51.56 202 GLY A N 1
ATOM 1537 C CA . GLY A 1 202 ? -19.379 -3.492 11.244 1.00 51.56 202 GLY A CA 1
ATOM 1538 C C . GLY A 1 202 ? -18.064 -4.264 11.416 1.00 51.56 202 GLY A C 1
ATOM 1539 O O . GLY A 1 202 ? -17.766 -4.621 12.549 1.00 51.56 202 GLY A O 1
ATOM 1540 N N . THR A 1 203 ? -17.239 -4.500 10.396 1.00 52.91 203 THR A N 1
ATOM 1541 C CA . THR A 1 203 ? -16.054 -5.369 10.588 1.00 52.91 203 THR A CA 1
ATOM 1542 C C . THR A 1 203 ? -14.865 -4.704 11.305 1.00 52.91 203 THR A C 1
ATOM 1544 O O . THR A 1 203 ? -14.116 -5.404 11.974 1.00 52.91 203 THR A O 1
ATOM 1547 N N . PHE A 1 204 ? -14.713 -3.371 11.233 1.00 54.94 204 PHE A N 1
ATOM 1548 C CA . PHE A 1 204 ? -13.723 -2.604 12.019 1.00 54.94 204 PHE A CA 1
ATOM 1549 C C . PHE A 1 204 ? -14.358 -1.327 12.586 1.00 54.94 204 PHE A C 1
ATOM 1551 O O . PHE A 1 204 ? -14.371 -0.280 11.922 1.00 54.94 204 PHE A O 1
ATOM 1558 N N . PRO A 1 205 ? -14.960 -1.402 13.785 1.00 61.16 205 PRO A N 1
ATOM 1559 C CA . PRO A 1 205 ? -15.676 -0.275 14.359 1.00 61.16 205 PRO A CA 1
ATOM 1560 C C . PRO A 1 205 ? -14.762 0.912 14.669 1.00 61.16 205 PRO A C 1
ATOM 1562 O O . PRO A 1 205 ? -15.235 2.052 14.592 1.00 61.16 205 PRO A O 1
ATOM 1565 N N . THR A 1 206 ? -13.480 0.686 14.973 1.00 73.12 206 THR A N 1
ATOM 1566 C CA . THR A 1 206 ? -12.490 1.715 15.329 1.00 73.12 206 THR A CA 1
ATOM 1567 C C . THR A 1 206 ? -11.145 1.536 14.608 1.00 73.12 206 THR A C 1
ATOM 1569 O O . THR A 1 206 ? -10.888 0.507 13.987 1.00 73.12 206 THR A O 1
ATOM 1572 N N . LEU A 1 207 ? -10.288 2.565 14.680 1.00 76.00 207 LEU A N 1
ATOM 1573 C CA . LEU A 1 207 ? -8.906 2.492 14.186 1.00 76.00 207 LEU A CA 1
ATOM 1574 C C . LEU A 1 207 ? -8.077 1.487 15.006 1.00 76.00 207 LEU A C 1
ATOM 1576 O O . LEU A 1 207 ? -7.240 0.782 14.449 1.00 76.00 207 LEU A O 1
ATOM 1580 N N . ASP A 1 208 ? -8.347 1.379 16.307 1.00 79.56 208 ASP A N 1
ATOM 1581 C CA . ASP A 1 208 ? -7.660 0.440 17.195 1.00 79.56 208 ASP A CA 1
ATOM 1582 C C . ASP A 1 208 ? -7.968 -1.017 16.840 1.00 79.56 208 ASP A C 1
ATOM 1584 O O . ASP A 1 208 ? -7.050 -1.835 16.808 1.00 79.56 208 ASP A O 1
ATOM 1588 N N . ASP A 1 209 ? -9.217 -1.333 16.478 1.00 78.50 209 ASP A N 1
ATOM 1589 C CA . ASP A 1 209 ? -9.599 -2.683 16.027 1.00 78.50 209 ASP A CA 1
ATOM 1590 C C . ASP A 1 209 ? -8.809 -3.101 14.780 1.00 78.50 209 ASP A C 1
ATOM 1592 O O . ASP A 1 209 ? -8.390 -4.249 14.630 1.00 78.50 209 ASP A O 1
ATOM 1596 N N . ALA A 1 210 ? -8.552 -2.149 13.888 1.00 77.56 210 ALA A N 1
ATOM 1597 C CA . ALA A 1 210 ? -7.779 -2.387 12.681 1.00 77.56 210 ALA A CA 1
ATOM 1598 C C . ALA A 1 210 ? -6.289 -2.571 12.942 1.00 77.56 210 ALA A C 1
ATOM 1600 O O . ALA A 1 210 ? -5.640 -3.432 12.344 1.00 77.56 210 ALA A O 1
ATOM 1601 N N . ILE A 1 211 ? -5.740 -1.759 13.846 1.00 81.56 211 ILE A N 1
ATOM 1602 C CA . ILE A 1 211 ? -4.364 -1.909 14.308 1.00 81.56 211 ILE A CA 1
ATOM 1603 C C . ILE A 1 211 ? -4.201 -3.276 14.982 1.00 81.56 211 ILE A C 1
ATOM 1605 O O . ILE A 1 211 ? -3.212 -3.963 14.724 1.00 81.56 211 ILE A O 1
ATOM 1609 N N . ALA A 1 212 ? -5.172 -3.699 15.796 1.00 82.75 212 ALA A N 1
ATOM 1610 C CA . ALA A 1 212 ? -5.179 -5.004 16.446 1.00 82.75 212 ALA A CA 1
ATOM 1611 C C . ALA A 1 212 ? -5.213 -6.153 15.427 1.00 82.75 212 ALA A C 1
ATOM 1613 O O . ALA A 1 212 ? -4.381 -7.055 15.515 1.00 82.75 212 ALA A O 1
ATOM 1614 N N . LEU A 1 213 ? -6.083 -6.080 14.412 1.00 82.31 213 LEU A N 1
ATOM 1615 C CA . LEU A 1 213 ? -6.101 -7.052 13.315 1.00 82.31 213 LEU A CA 1
ATOM 1616 C C . LEU A 1 213 ? -4.738 -7.143 12.624 1.00 82.31 213 LEU A C 1
ATOM 1618 O O . LEU A 1 213 ? -4.238 -8.233 12.368 1.00 82.31 213 LEU A O 1
ATOM 1622 N N . ILE A 1 214 ? -4.124 -6.007 12.295 1.00 82.38 214 ILE A N 1
ATOM 1623 C CA . ILE A 1 214 ? -2.839 -6.014 11.594 1.00 82.38 214 ILE A CA 1
ATOM 1624 C C . ILE A 1 214 ? -1.745 -6.593 12.477 1.00 82.38 214 ILE A C 1
ATOM 1626 O O . ILE A 1 214 ? -0.923 -7.353 11.974 1.00 82.38 214 ILE A O 1
ATOM 1630 N N . ARG A 1 215 ? -1.743 -6.288 13.779 1.00 85.69 215 ARG A N 1
ATOM 1631 C CA . ARG A 1 215 ? -0.820 -6.903 14.741 1.00 85.69 215 ARG A CA 1
ATOM 1632 C C . ARG A 1 215 ? -0.966 -8.418 14.770 1.00 85.69 215 ARG A C 1
ATOM 1634 O O . ARG A 1 215 ? 0.052 -9.101 14.705 1.00 85.69 215 ARG A O 1
ATOM 1641 N N . ASP A 1 216 ? -2.195 -8.919 14.772 1.00 87.31 216 ASP A N 1
ATOM 1642 C CA . ASP A 1 216 ? -2.491 -10.350 14.695 1.00 87.31 216 ASP A CA 1
ATOM 1643 C C . ASP A 1 216 ? -2.011 -10.969 13.368 1.00 87.31 216 ASP A C 1
ATOM 1645 O O . ASP A 1 216 ? -1.136 -11.835 13.351 1.00 87.31 216 ASP A O 1
ATOM 1649 N N . LYS A 1 217 ? -2.473 -10.450 12.224 1.00 86.12 217 LYS A N 1
ATOM 1650 C CA . LYS A 1 217 ? -2.155 -10.993 10.889 1.00 86.12 217 LYS A CA 1
ATOM 1651 C C . LYS A 1 217 ? -0.677 -10.886 10.510 1.00 86.12 217 LYS A C 1
ATOM 1653 O O . LYS A 1 217 ? -0.150 -11.747 9.801 1.00 86.12 217 LYS A O 1
ATOM 1658 N N . ARG A 1 218 ? 0.015 -9.836 10.964 1.00 85.44 218 ARG A N 1
ATOM 1659 C CA . ARG A 1 218 ? 1.472 -9.671 10.797 1.00 85.44 218 ARG A CA 1
ATOM 1660 C C . ARG A 1 218 ? 2.281 -10.440 11.835 1.00 85.44 218 ARG A C 1
ATOM 1662 O O . ARG A 1 218 ? 3.505 -10.440 11.721 1.00 85.44 218 ARG A O 1
ATOM 1669 N N . GLN A 1 219 ? 1.622 -11.078 12.805 1.00 89.50 219 GLN A N 1
ATOM 1670 C CA . GLN A 1 219 ? 2.259 -11.803 13.902 1.00 89.50 219 GLN A CA 1
ATOM 1671 C C . GLN A 1 219 ? 3.265 -10.903 14.641 1.00 89.50 219 GLN A C 1
ATOM 1673 O O . GLN A 1 219 ? 4.397 -11.294 14.920 1.00 89.50 219 GLN A O 1
ATOM 1678 N N . LEU A 1 220 ? 2.874 -9.647 14.893 1.00 85.19 220 LEU A N 1
ATOM 1679 C CA . LEU A 1 220 ? 3.712 -8.684 15.604 1.00 85.19 220 LEU A CA 1
ATOM 1680 C C . LEU A 1 220 ? 3.787 -9.071 17.072 1.00 85.19 220 LEU A C 1
ATOM 1682 O O . LEU A 1 220 ? 2.763 -9.141 17.760 1.00 85.19 220 LEU A O 1
ATOM 1686 N N . HIS A 1 221 ? 5.007 -9.259 17.566 1.00 87.94 221 HIS A N 1
ATOM 1687 C CA . HIS A 1 221 ? 5.201 -9.573 18.967 1.00 87.94 221 HIS A CA 1
ATOM 1688 C C . HIS A 1 221 ? 4.744 -8.382 19.831 1.00 87.94 221 HIS A C 1
ATOM 1690 O O . HIS A 1 221 ? 4.996 -7.237 19.450 1.00 87.94 221 HIS A O 1
ATOM 1696 N N . PRO A 1 222 ? 4.115 -8.591 21.005 1.00 89.31 222 PRO A N 1
ATOM 1697 C CA . PRO A 1 222 ? 3.658 -7.494 21.865 1.00 89.31 222 PRO A CA 1
ATOM 1698 C C . PRO A 1 222 ? 4.746 -6.480 22.230 1.00 89.31 222 PRO A C 1
ATOM 1700 O O . PRO A 1 222 ? 4.478 -5.286 22.342 1.00 89.31 222 PRO A O 1
ATOM 1703 N N . GLN A 1 223 ? 5.997 -6.935 22.343 1.00 87.50 223 GLN A N 1
ATOM 1704 C CA . GLN A 1 223 ? 7.139 -6.046 22.575 1.00 87.50 223 GLN A CA 1
ATOM 1705 C C . GLN A 1 223 ? 7.456 -5.138 21.381 1.00 87.50 223 GLN A C 1
ATOM 1707 O O . GLN A 1 223 ? 8.169 -4.174 21.569 1.00 87.50 223 GLN A O 1
ATOM 1712 N N . GLU A 1 224 ? 6.944 -5.399 20.180 1.00 82.38 224 GLU A N 1
ATOM 1713 C CA . GLU A 1 224 ? 7.130 -4.559 18.988 1.00 82.38 224 GLU A CA 1
ATOM 1714 C C . GLU A 1 224 ? 5.926 -3.633 18.730 1.00 82.38 224 GLU A C 1
ATOM 1716 O O . GLU A 1 224 ? 5.954 -2.810 17.813 1.00 82.38 224 GLU A O 1
ATOM 1721 N N . TRP A 1 225 ? 4.846 -3.731 19.518 1.00 83.56 225 TRP A N 1
ATOM 1722 C CA . TRP A 1 225 ? 3.614 -2.969 19.272 1.00 83.56 225 TRP A CA 1
ATOM 1723 C C . TRP A 1 225 ? 3.801 -1.454 19.366 1.00 83.56 225 TRP A C 1
ATOM 1725 O O . TRP A 1 225 ? 3.043 -0.718 18.732 1.00 83.56 225 TRP A O 1
ATOM 1735 N N . TYR A 1 226 ? 4.812 -0.995 20.110 1.00 78.88 226 TYR A N 1
ATOM 1736 C CA . TYR A 1 226 ? 5.171 0.422 20.194 1.00 78.88 226 TYR A CA 1
ATOM 1737 C C . TYR A 1 226 ? 5.777 0.962 18.884 1.00 78.88 226 TYR A C 1
ATOM 1739 O O . TYR A 1 226 ? 5.753 2.170 18.653 1.00 78.88 226 TYR A O 1
ATOM 1747 N N . GLU A 1 227 ? 6.302 0.088 18.016 1.00 67.81 227 GLU A N 1
ATOM 1748 C CA . GLU A 1 227 ? 6.918 0.471 16.740 1.00 67.81 227 GLU A CA 1
ATOM 1749 C C . GLU A 1 227 ? 5.936 0.423 15.562 1.00 67.81 227 GLU A C 1
ATOM 1751 O O . GLU A 1 227 ? 6.233 0.996 14.516 1.00 67.81 227 GLU A O 1
ATOM 1756 N N . THR A 1 228 ? 4.785 -0.255 15.688 1.00 70.81 228 THR A N 1
ATOM 1757 C CA . THR A 1 228 ? 3.904 -0.539 14.540 1.00 70.81 228 THR A CA 1
ATOM 1758 C C . THR A 1 228 ? 2.398 -0.473 14.878 1.00 70.81 228 THR A C 1
ATOM 1760 O O . THR A 1 228 ? 1.880 -1.374 15.552 1.00 70.81 228 THR A O 1
ATOM 1763 N N . PRO A 1 229 ? 1.661 0.529 14.348 1.00 72.69 229 PRO A N 1
ATOM 1764 C CA . PRO A 1 229 ? 2.181 1.790 13.808 1.00 72.69 229 PRO A CA 1
ATOM 1765 C C . PRO A 1 229 ? 2.825 2.654 14.891 1.00 72.69 229 PRO A C 1
ATOM 1767 O O . PRO A 1 229 ? 2.417 2.628 16.050 1.00 72.69 229 PRO A O 1
ATOM 1770 N N . LYS A 1 230 ? 3.771 3.503 14.482 1.00 78.12 230 LYS A N 1
ATOM 1771 C CA . LYS A 1 230 ? 4.234 4.606 15.329 1.00 78.12 230 LYS A CA 1
ATOM 1772 C C . LYS A 1 230 ? 3.092 5.593 15.599 1.00 78.12 230 LYS A C 1
ATOM 1774 O O . LYS A 1 230 ? 2.290 5.837 14.694 1.00 78.12 230 LYS A O 1
ATOM 1779 N N . PRO A 1 231 ? 3.071 6.262 16.768 1.00 83.81 231 PRO A N 1
ATOM 1780 C CA . PRO A 1 231 ? 2.035 7.244 17.103 1.00 83.81 231 PRO A CA 1
ATOM 1781 C C . PRO A 1 231 ? 1.858 8.361 16.065 1.00 83.81 231 PRO A C 1
ATOM 1783 O O . PRO A 1 231 ? 0.751 8.850 15.852 1.00 83.81 231 PRO A O 1
ATOM 1786 N N . SER A 1 232 ? 2.936 8.771 15.388 1.00 82.12 232 SER A N 1
ATOM 1787 C CA . SER A 1 232 ? 2.876 9.753 14.301 1.00 82.12 232 SER A CA 1
ATOM 1788 C C . SER A 1 232 ? 2.006 9.276 13.133 1.00 82.12 232 SER A C 1
ATOM 1790 O O . SER A 1 232 ? 1.193 10.043 12.627 1.00 82.12 232 SER A O 1
ATOM 1792 N N . LEU A 1 233 ? 2.112 8.002 12.750 1.00 82.62 233 LEU A N 1
ATOM 1793 C CA . LEU A 1 233 ? 1.320 7.399 11.680 1.00 82.62 233 LEU A CA 1
ATOM 1794 C C . LEU A 1 233 ? -0.131 7.162 12.111 1.00 82.62 233 LEU A C 1
ATOM 1796 O O . LEU A 1 233 ? -1.037 7.355 11.303 1.00 82.62 233 LEU A O 1
ATOM 1800 N N . THR A 1 234 ? -0.366 6.820 13.382 1.00 82.88 234 THR A N 1
ATOM 1801 C CA . THR A 1 234 ? -1.723 6.727 13.945 1.00 82.88 234 THR A CA 1
ATOM 1802 C C . THR A 1 234 ? -2.456 8.066 13.843 1.00 82.88 234 THR A C 1
ATOM 1804 O O . THR A 1 234 ? -3.576 8.106 13.342 1.00 82.88 234 THR A O 1
ATOM 1807 N N . ARG A 1 235 ? -1.802 9.182 14.198 1.00 85.06 235 ARG A N 1
ATOM 1808 C CA . ARG A 1 235 ? -2.390 10.531 14.073 1.00 85.06 235 ARG A CA 1
ATOM 1809 C C . ARG A 1 235 ? -2.741 10.902 12.632 1.00 85.06 235 ARG A C 1
ATOM 1811 O O . ARG A 1 235 ? -3.777 11.511 12.378 1.00 85.06 235 ARG A O 1
ATOM 1818 N N . LEU A 1 236 ? -1.900 10.527 11.667 1.00 82.25 236 LEU A N 1
ATOM 1819 C CA . LEU A 1 236 ? -2.215 10.731 10.250 1.00 82.25 236 LEU A CA 1
ATOM 1820 C C . LEU A 1 236 ? -3.453 9.923 9.838 1.00 82.25 236 LEU A C 1
ATOM 1822 O O . LEU A 1 236 ? -4.261 10.403 9.044 1.00 82.25 236 LEU A O 1
ATOM 1826 N N . ALA A 1 237 ? -3.608 8.701 10.361 1.00 83.00 237 ALA A N 1
ATOM 1827 C CA . ALA A 1 237 ? -4.755 7.849 10.055 1.00 83.00 237 ALA A CA 1
ATOM 1828 C C . ALA A 1 237 ? -6.049 8.448 10.618 1.00 83.00 237 ALA A C 1
ATOM 1830 O O . ALA A 1 237 ? -7.056 8.516 9.916 1.00 83.00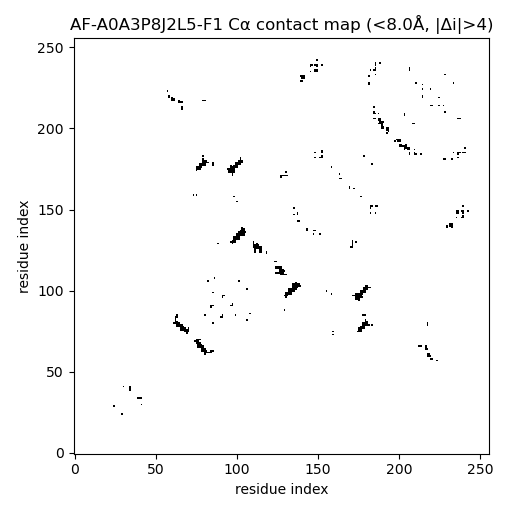 237 ALA A O 1
ATOM 1831 N N . GLU A 1 238 ? -6.005 8.963 11.847 1.00 82.19 238 GLU A N 1
ATOM 1832 C CA . GLU A 1 238 ? -7.109 9.716 12.448 1.00 82.19 238 GLU A CA 1
ATOM 1833 C C . GLU A 1 238 ? -7.493 10.927 11.594 1.00 82.19 238 GLU A C 1
ATOM 1835 O O . GLU A 1 238 ? -8.674 11.127 11.302 1.00 82.19 238 GLU A O 1
ATOM 1840 N N . TYR A 1 239 ? -6.504 11.698 11.130 1.00 82.81 239 TYR A N 1
ATOM 1841 C CA . TYR A 1 239 ? -6.743 12.841 10.253 1.00 82.81 239 TYR A CA 1
ATOM 1842 C C . TYR A 1 239 ? -7.416 12.430 8.937 1.00 82.81 239 TYR A C 1
ATOM 1844 O O . TYR A 1 239 ? -8.408 13.042 8.534 1.00 82.81 239 TYR A O 1
ATOM 1852 N N . ALA A 1 240 ? -6.931 11.368 8.286 1.00 81.06 240 ALA A N 1
ATOM 1853 C CA . ALA A 1 240 ? -7.536 10.847 7.062 1.00 81.06 240 ALA A CA 1
ATOM 1854 C C . ALA A 1 240 ? -8.997 10.415 7.288 1.00 81.06 240 ALA A C 1
ATOM 1856 O O . ALA A 1 240 ? -9.867 10.757 6.489 1.00 81.06 240 ALA A O 1
ATOM 1857 N N . ILE A 1 241 ? -9.295 9.749 8.411 1.00 80.31 241 ILE A N 1
ATOM 1858 C CA . ILE A 1 241 ? -10.662 9.352 8.786 1.00 80.31 241 ILE A CA 1
ATOM 1859 C C . ILE A 1 241 ? -11.566 10.576 8.984 1.00 80.31 241 ILE A C 1
ATOM 1861 O O . ILE A 1 241 ? -12.717 10.568 8.544 1.00 80.31 241 ILE A O 1
ATOM 1865 N N . ILE A 1 242 ? -11.080 11.619 9.664 1.00 82.31 242 ILE A N 1
ATOM 1866 C CA . ILE A 1 242 ? -11.839 12.861 9.877 1.00 82.31 242 ILE A CA 1
ATOM 1867 C C . ILE A 1 242 ? -12.144 13.529 8.535 1.00 82.31 242 ILE A C 1
ATOM 1869 O O . ILE A 1 242 ? -13.287 13.913 8.288 1.00 82.31 242 ILE A O 1
ATOM 1873 N N . ARG A 1 243 ? -11.146 13.620 7.653 1.00 81.69 243 ARG A N 1
ATOM 1874 C CA . ARG A 1 243 ? -11.286 14.234 6.331 1.00 81.69 243 ARG A CA 1
ATOM 1875 C C . ARG A 1 243 ? -12.288 13.494 5.453 1.00 81.69 243 ARG A C 1
ATOM 1877 O O . ARG A 1 243 ? -13.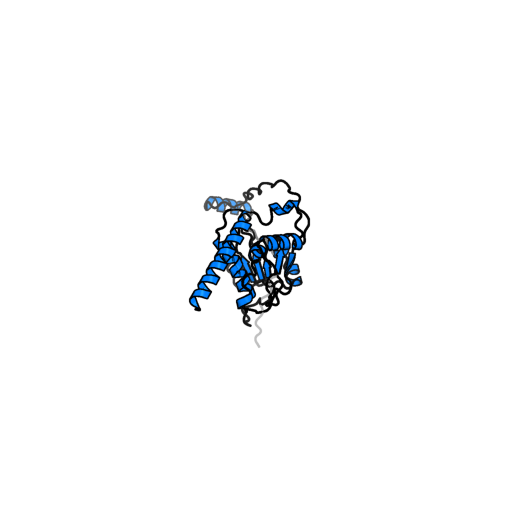157 14.132 4.872 1.00 81.69 243 ARG A O 1
ATOM 1884 N N . GLU A 1 244 ? -12.224 12.166 5.419 1.00 81.62 244 GLU A N 1
ATOM 1885 C CA . GLU A 1 244 ? -13.186 11.342 4.678 1.00 81.62 244 GLU A CA 1
ATOM 1886 C C . GLU A 1 244 ? -14.621 11.531 5.170 1.00 81.62 244 GLU A C 1
ATOM 1888 O O . GLU A 1 244 ? -15.543 11.641 4.369 1.00 81.62 244 GLU A O 1
ATOM 1893 N N . ARG A 1 245 ? -14.824 11.632 6.488 1.00 80.12 245 ARG A N 1
ATOM 1894 C CA . ARG A 1 245 ? -16.152 11.932 7.042 1.00 80.12 245 ARG A CA 1
ATOM 1895 C C . ARG A 1 245 ? -16.644 13.311 6.621 1.00 80.12 245 ARG A C 1
ATOM 1897 O O . ARG A 1 245 ? -17.812 13.445 6.292 1.00 80.12 245 ARG A O 1
ATOM 1904 N N . ALA A 1 246 ? -15.770 14.315 6.636 1.00 81.12 246 ALA A N 1
ATOM 1905 C CA . ALA A 1 246 ? -16.133 15.669 6.233 1.00 81.12 246 ALA A CA 1
ATOM 1906 C C . ALA A 1 246 ? -16.536 15.733 4.750 1.00 81.12 246 ALA A C 1
ATOM 1908 O O . ALA A 1 246 ? -17.528 16.378 4.422 1.00 81.12 246 ALA A O 1
ATOM 1909 N N . ILE A 1 247 ? -15.804 15.028 3.878 1.00 80.69 247 ILE A N 1
ATOM 1910 C CA . ILE A 1 247 ? -16.127 14.911 2.449 1.00 80.69 247 ILE A CA 1
ATOM 1911 C C . ILE A 1 247 ? -17.486 14.227 2.266 1.00 80.69 247 ILE A C 1
ATOM 1913 O O . ILE A 1 247 ? -18.360 14.798 1.623 1.00 80.69 247 ILE A O 1
ATOM 1917 N N . ALA A 1 248 ? -17.700 13.068 2.897 1.00 76.31 248 ALA A N 1
ATOM 1918 C CA . ALA A 1 248 ? -18.956 12.326 2.780 1.00 76.31 248 ALA A CA 1
ATOM 1919 C C . ALA A 1 248 ? -20.172 13.148 3.244 1.00 76.31 248 ALA A C 1
ATOM 1921 O O . ALA A 1 248 ? -21.200 13.167 2.573 1.00 76.31 248 ALA A O 1
ATOM 1922 N N . THR A 1 249 ? -20.052 13.873 4.362 1.00 77.88 249 THR A N 1
ATOM 1923 C CA . THR A 1 249 ? -21.113 14.773 4.835 1.00 77.88 249 THR A CA 1
ATOM 1924 C C . THR A 1 249 ? -21.394 15.890 3.826 1.00 77.88 249 THR A C 1
ATOM 1926 O O . THR A 1 249 ? -22.552 16.202 3.565 1.00 77.88 249 THR A O 1
ATOM 1929 N N . ALA A 1 250 ? -20.356 16.494 3.241 1.00 80.00 250 ALA A N 1
ATOM 1930 C CA . ALA A 1 250 ? -20.522 17.565 2.259 1.00 80.00 250 ALA A CA 1
ATOM 1931 C C . ALA A 1 250 ? -21.198 17.081 0.962 1.00 80.00 250 ALA A C 1
ATOM 1933 O O . ALA A 1 250 ? -22.019 17.801 0.403 1.00 80.00 250 ALA A O 1
ATOM 1934 N N . GLU A 1 251 ? -20.890 15.866 0.504 1.00 77.19 251 GLU A N 1
ATOM 1935 C CA . GLU A 1 251 ? -21.526 15.255 -0.672 1.00 77.19 251 GLU A CA 1
ATOM 1936 C C . GLU A 1 251 ? -23.021 14.994 -0.436 1.00 77.19 251 GLU A C 1
ATOM 1938 O O . GLU A 1 251 ? -23.845 15.366 -1.268 1.00 77.19 251 GLU A O 1
ATOM 1943 N N . GLN A 1 252 ? -23.394 14.475 0.739 1.00 71.25 252 GLN A N 1
ATOM 1944 C CA . GLN A 1 252 ? -24.798 14.238 1.102 1.00 71.25 252 GLN 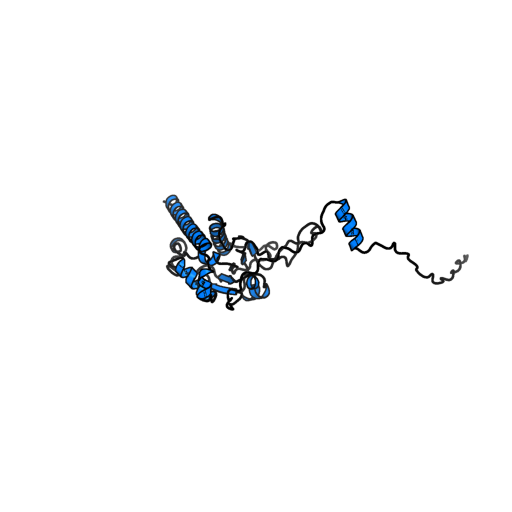A CA 1
ATOM 1945 C C . GLN A 1 252 ? -25.645 15.517 1.138 1.00 71.25 252 GLN A C 1
ATOM 1947 O O . GLN A 1 252 ? -26.832 15.472 0.826 1.00 71.25 252 GLN A O 1
ATOM 1952 N N . HIS A 1 253 ? -25.055 16.653 1.517 1.00 65.00 253 HIS A N 1
ATOM 1953 C CA . HIS A 1 253 ? -25.749 17.943 1.526 1.00 65.00 253 HIS A CA 1
ATOM 1954 C C . HIS A 1 253 ? -25.914 18.567 0.134 1.00 65.00 253 HIS A C 1
ATOM 1956 O O . HIS A 1 253 ? -26.765 19.434 -0.019 1.00 65.00 253 HIS A O 1
ATOM 1962 N N . HIS A 1 254 ? -25.124 18.162 -0.866 1.00 61.41 254 HIS A N 1
ATOM 1963 C CA . HIS A 1 254 ? -25.283 18.635 -2.247 1.00 61.41 254 HIS A CA 1
ATOM 1964 C C . HIS A 1 254 ? -26.297 17.816 -3.060 1.00 61.41 254 HIS A C 1
ATOM 1966 O O . HIS A 1 254 ? -26.745 18.281 -4.105 1.00 61.41 254 HIS A O 1
ATOM 1972 N N . GLU A 1 255 ? -26.646 16.611 -2.607 1.00 53.53 255 GLU A N 1
ATOM 1973 C CA . GLU A 1 255 ? -27.639 15.741 -3.255 1.00 53.53 255 GLU A CA 1
ATOM 1974 C C . GLU A 1 255 ? -29.075 15.936 -2.717 1.00 53.53 255 GLU A C 1
ATOM 1976 O O . GLU A 1 255 ? -30.005 15.316 -3.237 1.00 53.53 255 GLU A O 1
ATOM 1981 N N . GLN A 1 256 ? -29.262 16.788 -1.698 1.00 49.16 256 GLN A N 1
ATOM 1982 C CA . GLN A 1 256 ? -30.560 17.184 -1.122 1.00 49.16 256 GLN A CA 1
ATOM 1983 C C . GLN A 1 256 ? -31.028 18.536 -1.663 1.00 49.16 256 GLN A C 1
ATOM 1985 O O . GLN A 1 256 ? -32.253 18.668 -1.887 1.00 49.16 256 GLN A O 1
#

Solvent-accessible surface area (backbone atoms only — not comparable to full-atom values): 15935 Å² total; per-residue (Å²): 144,82,91,76,83,82,84,80,85,76,85,85,73,88,75,83,87,76,77,82,70,80,81,70,67,61,73,66,61,56,51,54,52,49,26,69,74,68,72,50,78,83,83,76,73,75,74,78,75,72,78,81,71,76,85,68,89,76,76,87,57,70,44,61,24,72,73,38,72,55,34,86,95,65,80,26,42,36,33,42,28,38,78,65,32,72,67,33,66,67,60,30,56,75,70,44,35,14,30,37,44,36,36,46,53,92,62,85,77,91,52,61,78,46,61,57,83,87,70,52,93,91,55,79,92,49,58,46,35,82,45,53,74,43,80,71,42,39,57,99,48,75,86,66,60,58,62,56,55,34,50,50,43,51,47,53,56,45,61,72,70,58,78,77,70,98,45,87,88,54,79,65,72,59,65,20,42,34,26,44,44,70,63,72,37,49,60,32,62,62,82,68,42,75,82,82,46,95,79,69,84,64,92,31,88,39,56,64,54,27,48,50,49,48,36,59,52,50,55,55,52,79,91,49,46,76,66,59,65,34,70,54,54,49,53,29,29,52,50,29,52,53,51,52,50,54,50,54,55,54,52,59,64,74,78,108